Protein AF-A0A9P8C6L8-F1 (afdb_monomer)

Secondary structure (DSSP, 8-state):
-TTHHHHHTEEEEEEEES--GGGB-TTSHHHHHHHHTT---SEEEEEEEEEEE---TTHHHHHHHHHTS-GGGGGG--EEEE-HHHHHHHBPS---------SSEEEEE-SGGGGG-HHHHHHHHHTT--HHHHHHHHHHHHHHHHTT--TT--EEEEE----BGGGB-SS------SGGGGGS-SS-------SSSPPPHHHHHHHHHHHHHHHHHHHT--HHHHHHH-----SS--PPPTT-----HHHHHHHHHHHHHHHHHHSTT--

Solvent-accessible surface area (backbone atoms only — not comparable to full-atom values): 16211 Å² total; per-residue (Å²): 115,105,53,62,57,60,57,77,14,38,44,31,58,45,82,39,69,61,62,65,72,80,55,37,36,56,83,42,55,69,52,34,53,33,53,76,71,70,51,72,60,66,57,51,73,43,51,80,38,73,49,40,77,77,49,69,69,55,55,63,62,45,52,55,60,42,67,75,41,60,80,86,50,40,81,73,56,77,47,76,41,77,29,78,62,52,60,59,65,42,40,53,93,74,71,65,81,72,85,82,84,83,71,35,34,31,32,48,29,48,53,72,48,40,78,69,17,69,71,46,52,54,48,31,54,74,70,74,43,62,63,66,64,51,49,52,50,50,53,50,52,50,51,66,57,55,67,82,54,60,90,88,40,55,74,48,74,46,77,35,50,64,83,42,82,90,78,41,47,67,36,82,61,72,76,72,70,58,68,69,43,26,78,48,70,103,62,70,51,74,67,51,75,80,65,83,70,83,77,54,68,67,59,51,51,52,52,52,51,53,44,28,47,34,34,9,65,48,64,76,44,52,51,65,64,35,50,77,47,48,46,71,47,70,60,58,78,88,74,54,54,100,86,60,51,95,65,47,73,63,53,54,51,51,50,52,49,51,42,51,53,52,46,47,74,75,42,70,95,66,136

pLDDT: mean 73.0, std 14.56, range [30.06, 95.25]

Mean predicted aligned error: 10.08 Å

Organism: NCBI:txid45428

Foldseek 3Di:
DVCPQVCVQKPQKDKDAQDDLQQWPCLQLVNVVCVVVVHGDRMDIDRRGEIDGNHHPVVVVLVVVLVVDDPVCSLVDEAEDEQPCVNVNTGDDDDDDADEDDFAYEHADQPVVLLVAPSSVVSCVVSVHDSVVVVVVSVVRVCVHCVPYPPSGHYHYQHAQDDDPPRDGSHPPPPPALLCLLVDELAEDEDDEDDLDDDDLVVRLVNVQVNLVSNCNSHVHDSVSSLVRYAYDYSDDPDADPVDDPRDPVSVVVVVVSRVVSNCVSDPPDD

Nearest PDB structures (foldseek):
  2flz-assembly1_A  TM=3.010E-01  e=1.469E+00  coryneform bacterium
  4p5h-assembly1_K  TM=2.101E-01  e=8.504E+00  Clostridium perfringens

Radius of gyration: 19.95 Å; Cα contacts (8 Å, |Δi|>4): 317; chains: 1; bounding box: 45×43×51 Å

Sequence (271 aa):
MFWEPFFLGLDGFEKIQNPDDKISRQYVPDIGAFLEAGHKPRETFICTGKINHIGSTYVDPWNHLKNLLPKERQREAKLTLAAPNWYHLRCVSGRHTQRMFPRRVVLANRVTADFCSEKMLAAFQRDNEDASTLLDKYIKLYNDYLRNRPTDLHIDVHLGRGNFVGSRHFSKARARGFEPLKELPRKRTLITSKFSEMESIEELKMRVNQAAGLLAEGSGETKQETMNRLGVNPQCRFASHSDGNVVKKEDMMNKLKLVSTLANELCPDQP

Structure (mmCIF, N/CA/C/O backbone):
data_AF-A0A9P8C6L8-F1
#
_entry.id   AF-A0A9P8C6L8-F1
#
loop_
_atom_site.group_PDB
_atom_site.id
_atom_site.type_symbol
_atom_site.label_atom_id
_atom_site.label_alt_id
_atom_site.label_comp_id
_atom_site.label_asym_id
_atom_site.label_entity_id
_atom_site.label_seq_id
_atom_site.pdbx_PDB_ins_code
_atom_site.Cartn_x
_atom_site.Cartn_y
_atom_site.Cartn_z
_atom_site.occupancy
_atom_site.B_iso_or_equiv
_atom_site.auth_seq_id
_atom_site.auth_comp_id
_atom_site.auth_asym_id
_atom_site.auth_atom_id
_atom_site.pdbx_PDB_model_num
ATOM 1 N N . MET A 1 1 ? 9.761 -15.078 -4.988 1.00 41.12 1 MET A N 1
ATOM 2 C CA . MET A 1 1 ? 9.584 -13.646 -4.593 1.00 41.12 1 MET A CA 1
ATOM 3 C C . MET A 1 1 ? 8.084 -13.365 -4.362 1.00 41.12 1 MET A C 1
ATOM 5 O O . MET A 1 1 ? 7.289 -14.101 -4.922 1.00 41.12 1 MET A O 1
ATOM 9 N N . PHE A 1 2 ? 7.648 -12.361 -3.573 1.00 50.25 2 PHE A N 1
ATOM 10 C CA . PHE A 1 2 ? 6.218 -12.116 -3.193 1.00 50.25 2 PHE A CA 1
ATOM 11 C C . PHE A 1 2 ? 5.219 -11.998 -4.379 1.00 50.25 2 PHE A C 1
ATOM 13 O O . PHE A 1 2 ? 4.007 -12.005 -4.182 1.00 50.25 2 PHE A O 1
ATOM 20 N N . TRP A 1 3 ? 5.716 -11.891 -5.611 1.00 59.59 3 TRP A N 1
ATOM 21 C CA . TRP A 1 3 ? 4.993 -11.440 -6.804 1.00 59.59 3 TRP A CA 1
ATOM 22 C C . TRP A 1 3 ? 4.989 -12.445 -7.958 1.00 59.59 3 TRP A C 1
ATOM 24 O O . TRP A 1 3 ? 4.239 -12.238 -8.902 1.00 59.59 3 TRP A O 1
ATOM 34 N N . GLU A 1 4 ? 5.782 -13.520 -7.902 1.00 63.12 4 GLU A N 1
ATOM 35 C CA . GLU A 1 4 ? 5.790 -14.553 -8.957 1.00 63.12 4 GLU A CA 1
ATOM 36 C C . GLU A 1 4 ? 4.380 -15.078 -9.270 1.00 63.12 4 GLU A C 1
ATOM 38 O O . GLU A 1 4 ? 4.027 -15.132 -10.446 1.00 63.12 4 GLU A O 1
ATOM 43 N N . PRO A 1 5 ? 3.512 -15.347 -8.272 1.00 70.56 5 PRO A N 1
ATOM 44 C CA . PRO A 1 5 ? 2.154 -15.781 -8.567 1.00 70.56 5 PRO A CA 1
ATOM 45 C C . PRO A 1 5 ? 1.315 -14.728 -9.303 1.00 70.56 5 PRO A C 1
ATOM 47 O O . PRO A 1 5 ? 0.404 -15.103 -10.032 1.00 70.56 5 PRO A O 1
ATOM 50 N N . PHE A 1 6 ? 1.580 -13.423 -9.148 1.00 78.44 6 PHE A N 1
ATOM 51 C CA . PHE A 1 6 ? 0.764 -12.376 -9.780 1.00 78.44 6 PHE A CA 1
ATOM 52 C C . PHE A 1 6 ? 0.802 -12.469 -11.304 1.00 78.44 6 PHE A C 1
ATOM 54 O O . PHE A 1 6 ? -0.250 -12.473 -11.940 1.00 78.44 6 PHE A O 1
ATOM 61 N N . PHE A 1 7 ? 2.001 -12.587 -11.877 1.00 77.56 7 PHE A N 1
ATOM 62 C CA . PHE A 1 7 ? 2.185 -12.604 -13.329 1.00 77.56 7 PHE A CA 1
ATOM 63 C C . PHE A 1 7 ? 1.653 -13.880 -13.978 1.00 77.56 7 PHE A C 1
ATOM 65 O O . PHE A 1 7 ? 1.229 -13.830 -15.122 1.00 77.56 7 PHE A O 1
ATOM 72 N N . LEU A 1 8 ? 1.570 -14.991 -13.239 1.00 81.56 8 LEU A N 1
ATOM 73 C CA . LEU A 1 8 ? 0.940 -16.222 -13.732 1.00 81.56 8 LEU A CA 1
ATOM 74 C C . LEU A 1 8 ? -0.570 -16.067 -13.988 1.00 81.56 8 LEU A C 1
ATOM 76 O O . LEU A 1 8 ? -1.152 -16.861 -14.717 1.00 81.56 8 LEU A O 1
ATOM 80 N N . GLY A 1 9 ? -1.214 -15.062 -13.384 1.00 84.50 9 GLY A N 1
ATOM 81 C CA . GLY A 1 9 ? -2.622 -14.737 -13.625 1.00 84.50 9 GLY A CA 1
ATOM 82 C C . GLY A 1 9 ? -2.863 -13.794 -14.808 1.00 84.50 9 GLY A C 1
ATOM 83 O O . GLY A 1 9 ? -4.014 -13.437 -15.083 1.00 84.50 9 GLY A O 1
ATOM 84 N N . LEU A 1 10 ? -1.799 -13.355 -15.489 1.00 83.25 10 LEU A N 1
ATOM 85 C CA . LEU A 1 10 ? -1.851 -12.356 -16.550 1.00 83.25 10 LEU A CA 1
ATOM 86 C C . LEU A 1 10 ? -1.291 -12.916 -17.860 1.00 83.25 10 LEU A C 1
ATOM 88 O O . LEU A 1 10 ? -0.203 -13.479 -17.898 1.00 83.25 10 LEU A O 1
ATOM 92 N N . ASP A 1 11 ? -2.025 -12.692 -18.941 1.00 82.75 11 ASP A N 1
ATOM 93 C CA . ASP A 1 11 ? -1.523 -12.793 -20.310 1.00 82.75 11 ASP A CA 1
ATOM 94 C C . ASP A 1 11 ? -0.862 -11.464 -20.724 1.00 82.75 11 ASP A C 1
ATOM 96 O O . ASP A 1 11 ? -1.091 -10.429 -20.092 1.00 82.75 11 ASP A O 1
ATOM 100 N N . GLY A 1 12 ? -0.037 -11.484 -21.771 1.00 79.19 12 GLY A N 1
ATOM 101 C CA . GLY A 1 12 ? 0.711 -10.324 -22.270 1.00 79.19 12 GLY A CA 1
ATOM 102 C C . GLY A 1 12 ? 2.082 -10.112 -21.619 1.00 79.19 12 GLY A C 1
ATOM 103 O O . GLY A 1 12 ? 2.737 -9.108 -21.912 1.00 79.19 12 GLY A O 1
ATOM 104 N N . PHE A 1 13 ? 2.523 -11.048 -20.770 1.00 81.06 13 PHE A N 1
ATOM 105 C CA . PHE A 1 13 ? 3.855 -11.065 -20.166 1.00 81.06 13 PHE A CA 1
ATOM 106 C C . PHE A 1 13 ? 4.674 -12.285 -20.595 1.00 81.06 13 PHE A C 1
ATOM 108 O O . PHE A 1 13 ? 4.173 -13.405 -20.612 1.00 81.06 13 PHE A O 1
ATOM 115 N N . GLU A 1 14 ? 5.968 -12.079 -20.824 1.00 82.00 14 GLU A N 1
ATOM 116 C CA . GLU A 1 14 ? 6.948 -13.145 -21.038 1.00 82.00 14 GLU A CA 1
ATOM 117 C C . GLU A 1 14 ? 7.921 -13.234 -19.869 1.00 82.00 14 GLU A C 1
ATOM 119 O O . GLU A 1 14 ? 8.407 -12.224 -19.358 1.00 82.00 14 GLU A O 1
ATOM 124 N N . LYS A 1 15 ? 8.227 -14.461 -19.451 1.00 84.56 15 LYS A N 1
ATOM 125 C CA . LYS A 1 15 ? 9.197 -14.736 -18.396 1.00 84.56 15 LYS A CA 1
ATOM 126 C C . LYS A 1 15 ? 10.612 -14.751 -18.974 1.00 84.56 15 LYS A C 1
ATOM 128 O O . LYS A 1 15 ? 10.914 -15.566 -19.839 1.00 84.56 15 LYS A O 1
ATOM 133 N N . ILE A 1 16 ? 11.496 -13.914 -18.443 1.00 81.69 16 ILE A N 1
ATOM 134 C CA . ILE A 1 16 ? 12.925 -13.887 -18.770 1.00 81.69 16 ILE A CA 1
ATOM 135 C C . ILE A 1 16 ? 13.716 -14.514 -17.627 1.00 81.69 16 ILE A C 1
ATOM 137 O O . ILE A 1 16 ? 13.523 -14.165 -16.463 1.00 81.69 16 ILE A O 1
ATOM 141 N N . GLN A 1 17 ? 14.636 -15.411 -17.970 1.00 84.56 17 GLN A N 1
ATOM 142 C CA . GLN A 1 17 ? 15.636 -15.960 -17.055 1.00 84.56 17 GLN A CA 1
ATOM 143 C C . GLN A 1 17 ? 16.924 -15.137 -17.140 1.00 84.56 17 GLN A C 1
ATOM 145 O O . GLN A 1 17 ? 17.321 -14.746 -18.234 1.00 84.56 17 GLN A O 1
ATOM 150 N N . ASN A 1 18 ? 17.575 -14.903 -15.999 1.00 82.19 18 ASN A N 1
ATOM 151 C CA . ASN A 1 18 ? 18.823 -14.140 -15.875 1.00 82.19 18 ASN A CA 1
ATOM 152 C C . ASN A 1 18 ? 18.805 -12.813 -16.667 1.00 82.19 18 ASN A C 1
ATOM 154 O O . ASN A 1 18 ? 19.629 -12.627 -17.564 1.00 82.19 18 ASN A O 1
ATOM 158 N N . PRO A 1 19 ? 17.842 -11.913 -16.393 1.00 78.56 19 PRO A N 1
ATOM 159 C CA . PRO A 1 19 ? 17.720 -10.661 -17.132 1.00 78.56 19 PRO A CA 1
ATOM 160 C C . PRO A 1 19 ? 18.989 -9.800 -17.050 1.00 78.56 19 PRO A C 1
ATOM 162 O O . PRO A 1 19 ? 19.638 -9.742 -16.008 1.00 78.56 19 PRO A O 1
ATOM 165 N N . ASP A 1 20 ? 19.295 -9.090 -18.141 1.00 79.31 20 ASP A N 1
ATOM 166 C CA . ASP A 1 20 ? 20.339 -8.058 -18.165 1.00 79.31 20 ASP A CA 1
ATOM 167 C C . ASP A 1 20 ? 19.936 -6.893 -17.247 1.00 79.31 20 ASP A C 1
ATOM 169 O O . ASP A 1 20 ? 18.810 -6.395 -17.316 1.00 79.31 20 ASP A O 1
ATOM 173 N N . ASP A 1 21 ? 20.865 -6.417 -16.418 1.00 73.44 21 ASP A N 1
ATOM 174 C CA . ASP A 1 21 ? 20.650 -5.305 -15.489 1.00 73.44 21 ASP A CA 1
ATOM 175 C C . ASP A 1 21 ? 20.179 -4.016 -16.195 1.00 73.44 21 ASP A C 1
ATOM 177 O O . ASP A 1 21 ? 19.543 -3.165 -15.569 1.00 73.44 21 ASP A O 1
ATOM 181 N N . LYS A 1 22 ? 20.447 -3.867 -17.500 1.00 76.69 22 LYS A N 1
ATOM 182 C CA . LYS A 1 22 ? 20.045 -2.718 -18.332 1.00 76.69 22 LYS A CA 1
ATOM 183 C C . LYS A 1 22 ? 18.546 -2.618 -18.591 1.00 76.69 22 LYS A C 1
ATOM 185 O O . LYS A 1 22 ? 18.076 -1.542 -18.949 1.00 76.69 22 LYS A O 1
ATOM 190 N N . ILE A 1 23 ? 17.782 -3.701 -18.429 1.00 74.94 23 ILE A N 1
ATOM 191 C CA . ILE A 1 23 ? 16.321 -3.637 -18.609 1.00 74.94 23 ILE A CA 1
ATOM 192 C C . ILE A 1 23 ? 15.627 -2.979 -17.410 1.00 74.94 23 ILE A C 1
ATOM 194 O O . ILE A 1 23 ? 14.440 -2.648 -17.482 1.00 74.94 23 ILE A O 1
ATOM 198 N N . SER A 1 24 ? 16.361 -2.808 -16.306 1.00 74.12 24 SER A N 1
ATOM 199 C CA . SER A 1 24 ? 15.861 -2.226 -15.070 1.00 74.12 24 SER A CA 1
ATOM 200 C C . SER A 1 24 ? 16.391 -0.810 -14.866 1.00 74.12 24 SER A C 1
ATOM 202 O O . SER A 1 24 ? 17.544 -0.498 -15.158 1.00 74.12 24 SER A O 1
ATOM 204 N N . ARG A 1 25 ? 15.566 0.056 -14.284 1.00 76.44 25 ARG A N 1
ATOM 205 C CA . ARG A 1 25 ? 15.979 1.390 -13.850 1.00 76.44 25 ARG A CA 1
ATOM 206 C C . ARG A 1 25 ? 16.830 1.268 -12.591 1.00 76.44 25 ARG A C 1
ATOM 208 O O . ARG A 1 25 ? 16.311 1.169 -11.483 1.00 76.44 25 ARG A O 1
ATOM 215 N N . GLN A 1 26 ? 18.148 1.276 -12.758 1.00 76.62 26 GLN A N 1
ATOM 216 C CA . GLN A 1 26 ? 19.104 1.004 -11.673 1.00 76.62 26 GLN A CA 1
ATOM 217 C C . GLN A 1 26 ? 19.048 2.018 -10.519 1.00 76.62 26 GLN A C 1
ATOM 219 O O . GLN A 1 26 ? 19.438 1.704 -9.398 1.00 76.62 26 GLN A O 1
ATOM 224 N N . TYR A 1 27 ? 18.537 3.226 -10.772 1.00 76.38 27 TYR A N 1
ATOM 225 C CA . TYR A 1 27 ? 18.332 4.249 -9.745 1.00 76.38 27 TYR A CA 1
ATOM 226 C C . TYR A 1 27 ? 17.059 4.042 -8.918 1.00 76.38 27 TYR A C 1
ATOM 228 O O . TYR A 1 27 ? 16.893 4.726 -7.906 1.00 76.38 27 TYR A O 1
ATOM 236 N N . VAL A 1 28 ? 16.161 3.132 -9.323 1.00 76.38 28 VAL A N 1
ATOM 237 C CA . VAL A 1 28 ? 15.005 2.784 -8.496 1.00 76.38 28 VAL A CA 1
ATOM 238 C C . VAL A 1 28 ? 15.542 2.100 -7.237 1.00 76.38 28 VAL A C 1
ATOM 240 O O . VAL A 1 28 ? 16.296 1.130 -7.347 1.00 76.38 28 VAL A O 1
ATOM 243 N N . PRO A 1 29 ? 15.203 2.588 -6.032 1.00 71.31 29 PRO A N 1
ATOM 244 C CA . PRO A 1 29 ? 15.975 2.260 -4.838 1.00 71.31 29 PRO A CA 1
ATOM 245 C C . PRO A 1 29 ? 16.001 0.777 -4.449 1.00 71.31 29 PRO A C 1
ATOM 247 O O . PRO A 1 29 ? 16.950 0.327 -3.811 1.00 71.31 29 PRO A O 1
ATOM 250 N N . ASP A 1 30 ? 14.976 0.007 -4.814 1.00 69.00 30 ASP A N 1
ATOM 251 C CA . ASP A 1 30 ? 14.961 -1.433 -4.573 1.00 69.00 30 ASP A CA 1
ATOM 252 C C . ASP A 1 30 ? 15.888 -2.193 -5.536 1.00 69.00 30 ASP A C 1
ATOM 254 O O . ASP A 1 30 ? 16.632 -3.054 -5.078 1.00 69.00 30 ASP A O 1
ATOM 258 N N . ILE A 1 31 ? 15.911 -1.840 -6.824 1.00 72.12 31 ILE A N 1
ATOM 259 C CA . ILE A 1 31 ? 16.872 -2.359 -7.810 1.00 72.12 31 ILE A CA 1
ATOM 260 C C . ILE A 1 31 ? 18.302 -1.988 -7.413 1.00 72.12 31 ILE A C 1
ATOM 262 O O . ILE A 1 31 ? 19.156 -2.869 -7.348 1.00 72.12 31 ILE A O 1
ATOM 266 N N . GLY A 1 32 ? 18.548 -0.718 -7.077 1.00 72.69 32 GLY A N 1
ATOM 267 C CA . GLY A 1 32 ? 19.866 -0.255 -6.640 1.00 72.69 32 GLY A CA 1
ATOM 268 C C . GLY A 1 32 ? 20.382 -1.034 -5.428 1.00 72.69 32 GLY A C 1
ATOM 269 O O . GLY A 1 32 ? 21.517 -1.497 -5.430 1.00 72.69 32 GLY A O 1
ATOM 270 N N . ALA A 1 33 ? 19.523 -1.280 -4.434 1.00 70.00 33 ALA A N 1
ATOM 271 C CA . ALA A 1 33 ? 19.891 -2.057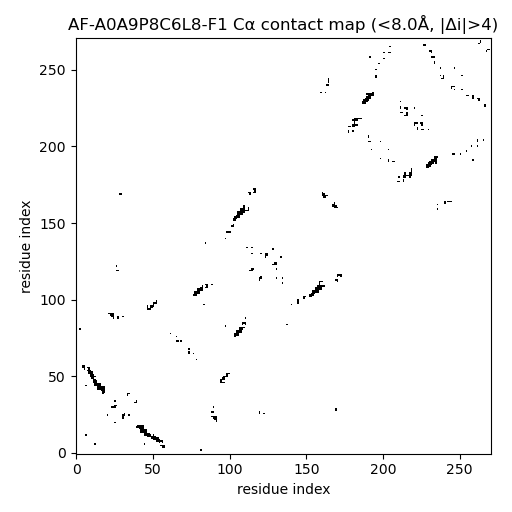 -3.254 1.00 70.00 33 ALA A CA 1
ATOM 272 C C . ALA A 1 33 ? 20.201 -3.535 -3.566 1.00 70.00 33 ALA A C 1
ATOM 274 O O . ALA A 1 33 ? 21.107 -4.107 -2.961 1.00 70.00 33 A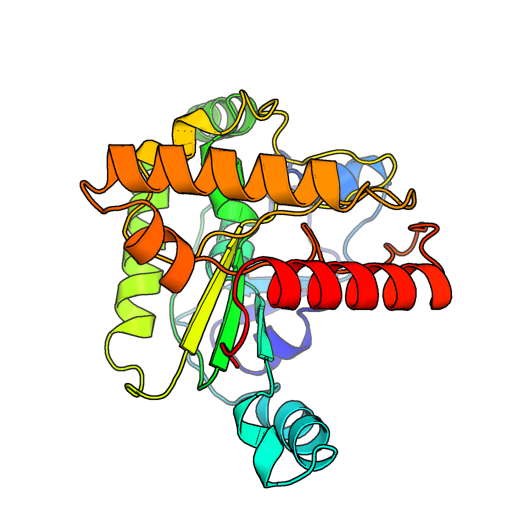LA A O 1
ATOM 275 N N . PHE A 1 34 ? 19.485 -4.159 -4.512 1.00 71.38 34 PHE A N 1
ATOM 276 C CA . PHE A 1 34 ? 19.806 -5.521 -4.959 1.00 71.38 34 PHE A CA 1
ATOM 277 C C . PHE A 1 34 ? 21.154 -5.580 -5.684 1.00 71.38 34 PHE A C 1
ATOM 279 O O . PHE A 1 34 ? 21.951 -6.474 -5.400 1.00 71.38 34 PHE A O 1
ATOM 286 N N . LEU A 1 35 ? 21.433 -4.612 -6.562 1.00 71.50 35 LEU A N 1
ATOM 287 C CA . LEU A 1 35 ? 22.706 -4.523 -7.278 1.00 71.50 35 LEU A CA 1
ATOM 288 C C . LEU A 1 35 ? 23.884 -4.278 -6.321 1.00 71.50 35 LEU A C 1
ATOM 290 O O . LEU A 1 35 ? 24.899 -4.961 -6.432 1.00 71.50 35 LEU A O 1
ATOM 294 N N . GLU A 1 36 ? 23.735 -3.374 -5.343 1.00 72.38 36 GLU A N 1
ATOM 295 C CA . GLU A 1 36 ? 24.742 -3.116 -4.296 1.00 72.38 36 GLU A CA 1
ATOM 296 C C . GLU A 1 36 ? 25.082 -4.379 -3.487 1.00 72.38 36 GLU A C 1
ATOM 298 O O . GLU A 1 36 ? 26.234 -4.587 -3.116 1.00 72.38 36 GLU A O 1
ATOM 303 N N . ALA A 1 37 ? 24.091 -5.238 -3.236 1.00 71.50 37 ALA A N 1
ATOM 304 C CA . ALA A 1 37 ? 24.267 -6.505 -2.529 1.00 71.50 37 ALA A CA 1
ATOM 305 C C . ALA A 1 37 ? 24.797 -7.647 -3.423 1.00 71.50 37 ALA A C 1
ATOM 307 O O . ALA A 1 37 ? 24.919 -8.782 -2.966 1.00 71.50 37 ALA A O 1
ATOM 308 N N . GLY A 1 38 ? 25.082 -7.383 -4.705 1.00 72.81 38 GLY A N 1
ATOM 309 C CA . GLY A 1 38 ? 25.500 -8.402 -5.672 1.00 72.81 38 GLY A CA 1
ATOM 310 C C . GLY A 1 38 ? 24.397 -9.405 -6.034 1.00 72.81 38 GLY A C 1
ATOM 311 O O . GLY A 1 38 ? 24.677 -10.454 -6.619 1.00 72.81 38 GLY A O 1
ATOM 312 N N . HIS A 1 39 ? 23.138 -9.111 -5.697 1.00 74.00 39 HIS A N 1
ATOM 313 C CA . HIS A 1 39 ? 22.008 -9.970 -6.018 1.00 74.00 39 HIS A CA 1
ATOM 314 C C . HIS A 1 39 ? 21.573 -9.773 -7.466 1.00 74.00 39 HIS A C 1
ATOM 316 O O . HIS A 1 39 ? 20.986 -8.754 -7.823 1.00 74.00 39 HIS A O 1
ATOM 322 N N . LYS A 1 40 ? 21.777 -10.809 -8.282 1.00 69.06 40 LYS A N 1
ATOM 323 C CA . LYS A 1 40 ? 21.195 -10.888 -9.622 1.00 69.06 40 LYS A CA 1
ATOM 324 C C . LYS A 1 40 ? 19.842 -11.598 -9.561 1.00 69.06 40 LYS A C 1
ATOM 326 O O . LYS A 1 40 ? 19.778 -12.721 -9.044 1.00 69.06 40 LYS A O 1
ATOM 331 N N . PRO A 1 41 ? 18.749 -10.982 -10.044 1.00 70.50 41 PRO A N 1
ATOM 332 C CA . PRO A 1 41 ? 17.464 -11.661 -10.106 1.00 70.50 41 PRO A CA 1
ATOM 333 C C . PRO A 1 41 ? 17.579 -12.887 -11.020 1.00 70.50 41 PRO A C 1
ATOM 335 O O . PRO A 1 41 ? 18.076 -12.795 -12.137 1.00 70.50 41 PRO A O 1
ATOM 338 N N . ARG A 1 42 ? 17.114 -14.047 -10.544 1.00 73.75 42 ARG A N 1
ATOM 339 C CA . ARG A 1 42 ? 17.095 -15.283 -11.348 1.00 73.75 42 ARG A CA 1
ATOM 340 C C . ARG A 1 42 ? 16.125 -15.184 -12.519 1.00 73.75 42 ARG A C 1
ATOM 342 O O . ARG A 1 42 ? 16.369 -15.748 -13.577 1.00 73.75 42 ARG A O 1
ATOM 349 N N . GLU A 1 43 ? 15.032 -14.458 -12.328 1.00 79.00 43 GLU A N 1
ATOM 350 C CA . GLU A 1 43 ? 13.991 -14.288 -13.328 1.00 79.00 43 GLU A CA 1
ATOM 351 C C . GLU A 1 43 ? 13.243 -12.969 -13.159 1.00 79.00 43 GLU A C 1
ATOM 353 O O . GLU A 1 43 ? 13.263 -12.349 -12.093 1.00 79.00 43 GLU A O 1
ATOM 358 N N . THR A 1 44 ? 12.570 -12.559 -14.229 1.00 78.06 44 THR A N 1
ATOM 359 C CA . THR A 1 44 ? 11.659 -11.415 -14.273 1.00 78.06 44 THR A CA 1
ATOM 360 C C . THR A 1 44 ? 10.593 -11.639 -15.348 1.00 78.06 44 THR A C 1
ATOM 362 O O . THR A 1 44 ? 10.697 -12.569 -16.144 1.00 78.06 44 THR A O 1
ATOM 365 N N . PHE A 1 45 ? 9.574 -10.790 -15.394 1.00 77.69 45 PHE A N 1
ATOM 366 C CA . PHE A 1 45 ? 8.542 -10.786 -16.435 1.00 77.69 45 PHE A CA 1
ATOM 367 C C . PHE A 1 45 ? 8.616 -9.492 -17.264 1.00 77.69 45 PHE A C 1
ATOM 369 O O . PHE A 1 45 ? 8.829 -8.411 -16.726 1.00 77.69 45 PHE A O 1
ATOM 376 N N . ILE A 1 46 ? 8.432 -9.533 -18.574 1.00 77.50 46 ILE A N 1
ATOM 377 C CA . ILE A 1 46 ? 8.354 -8.314 -19.391 1.00 77.50 46 ILE A CA 1
ATOM 378 C C . ILE A 1 46 ? 7.029 -8.265 -20.119 1.00 77.50 46 ILE A C 1
ATOM 380 O O . ILE A 1 46 ? 6.522 -9.286 -20.567 1.00 77.50 46 ILE A O 1
ATOM 384 N N . CYS A 1 47 ? 6.450 -7.074 -20.210 1.00 76.25 47 CYS A N 1
ATOM 385 C CA . CYS A 1 47 ? 5.212 -6.890 -20.942 1.00 76.25 47 CYS A CA 1
ATOM 386 C C . CYS A 1 47 ? 5.520 -6.887 -22.445 1.00 76.25 47 CYS A C 1
ATOM 388 O O . CYS A 1 47 ? 6.154 -5.955 -22.942 1.00 76.25 47 CYS A O 1
ATOM 390 N N . THR A 1 48 ? 5.090 -7.916 -23.173 1.00 77.81 48 THR A N 1
ATOM 391 C CA . THR A 1 48 ? 5.344 -8.049 -24.621 1.00 77.81 48 THR A CA 1
ATOM 392 C C . THR A 1 48 ? 4.105 -7.800 -25.469 1.00 77.81 48 THR A C 1
ATOM 394 O O . THR A 1 48 ? 4.231 -7.501 -26.659 1.00 77.81 48 THR A O 1
ATOM 397 N N . GLY A 1 49 ? 2.922 -7.819 -24.853 1.00 72.44 49 GLY A N 1
ATOM 398 C CA . GLY A 1 49 ? 1.648 -7.629 -25.533 1.00 72.44 49 GLY A CA 1
ATOM 399 C C . GLY A 1 49 ? 0.608 -6.910 -24.682 1.00 72.44 49 GLY A C 1
ATOM 400 O O . GLY A 1 49 ? 0.909 -6.251 -23.688 1.00 72.44 49 GLY A O 1
ATOM 401 N N . LYS A 1 50 ? -0.650 -7.018 -25.110 1.00 77.88 50 LYS A N 1
ATOM 402 C CA . LYS A 1 50 ? -1.790 -6.478 -24.370 1.00 77.88 50 LYS A CA 1
ATOM 403 C C . LYS A 1 5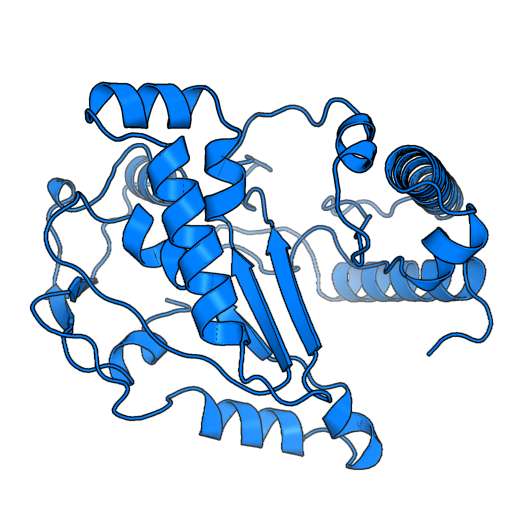0 ? -2.036 -7.327 -23.120 1.00 77.88 50 LYS A C 1
ATOM 405 O O . LYS A 1 50 ? -2.323 -8.509 -23.261 1.00 77.88 50 LYS A O 1
ATOM 410 N N . ILE A 1 51 ? -1.995 -6.722 -21.931 1.00 78.44 51 ILE A N 1
ATOM 411 C CA . ILE A 1 51 ? -2.334 -7.433 -20.691 1.00 78.44 51 ILE A CA 1
ATOM 412 C C . ILE A 1 51 ? -3.811 -7.821 -20.651 1.00 78.44 51 ILE A C 1
ATOM 414 O O . ILE A 1 51 ? -4.691 -6.965 -20.781 1.00 78.44 51 ILE A O 1
ATOM 418 N N . ASN A 1 52 ? -4.066 -9.101 -20.380 1.00 78.56 52 ASN A N 1
ATOM 419 C CA . ASN A 1 52 ? -5.389 -9.622 -20.048 1.00 78.56 52 ASN A CA 1
ATOM 420 C C . ASN A 1 52 ? -5.315 -10.418 -18.741 1.00 78.56 52 ASN A C 1
ATOM 422 O O . ASN A 1 52 ? -4.359 -11.147 -18.498 1.00 78.56 52 ASN A O 1
ATOM 426 N N . HIS A 1 53 ? -6.340 -10.311 -17.899 1.00 82.62 53 HIS A N 1
ATOM 427 C CA . HIS A 1 53 ? -6.446 -11.152 -16.709 1.00 82.62 53 HIS A CA 1
ATOM 428 C C . HIS A 1 53 ? -7.062 -12.500 -17.095 1.00 82.62 53 HIS A C 1
ATOM 430 O O . HIS A 1 53 ? -8.240 -12.553 -17.451 1.00 82.62 53 HIS A O 1
ATOM 436 N N . ILE A 1 54 ? -6.281 -13.575 -17.001 1.00 85.88 54 ILE A N 1
ATOM 437 C CA . ILE A 1 54 ? -6.691 -14.933 -17.406 1.00 85.88 54 ILE A CA 1
ATOM 438 C C . ILE A 1 54 ? -7.041 -15.833 -16.218 1.00 85.88 54 ILE A C 1
ATOM 440 O O . ILE A 1 54 ? -7.640 -16.890 -16.388 1.00 85.88 54 ILE A O 1
ATOM 444 N N . GLY A 1 55 ? -6.719 -15.400 -15.000 1.00 84.38 55 GLY A N 1
ATOM 445 C CA . GLY A 1 55 ? -7.021 -16.126 -13.774 1.00 84.38 55 GLY A CA 1
ATOM 446 C C . GLY A 1 55 ? -6.420 -15.424 -12.565 1.00 84.38 55 GLY A C 1
ATOM 447 O O . GLY A 1 55 ? -5.549 -14.572 -12.701 1.00 84.38 55 GLY A O 1
ATOM 448 N N . SER A 1 56 ? -6.887 -15.761 -11.364 1.00 84.81 56 SER A N 1
ATOM 449 C CA . SER A 1 56 ? -6.327 -15.189 -10.140 1.00 84.81 56 SER A CA 1
ATOM 450 C C . SER A 1 56 ? -5.622 -16.253 -9.322 1.00 84.81 56 SER A C 1
ATOM 452 O O . SER A 1 56 ? -6.255 -17.147 -8.773 1.00 84.81 56 SER A O 1
ATOM 454 N N . THR A 1 57 ? -4.318 -16.085 -9.144 1.00 86.12 57 THR A N 1
ATOM 455 C CA . THR A 1 57 ? -3.510 -16.900 -8.226 1.00 86.12 57 THR A CA 1
ATOM 456 C C . THR A 1 57 ? -3.723 -16.545 -6.753 1.00 86.12 57 THR A C 1
ATOM 458 O O . THR A 1 57 ? -3.187 -17.208 -5.869 1.00 86.12 57 THR A O 1
ATOM 461 N N . TYR A 1 58 ? -4.514 -15.504 -6.468 1.00 84.62 58 TYR A N 1
ATOM 462 C CA . TYR A 1 58 ? -4.799 -15.046 -5.110 1.00 84.62 58 TYR A CA 1
ATOM 463 C C . TYR A 1 58 ? -6.107 -15.592 -4.550 1.00 84.62 58 TYR A C 1
ATOM 465 O O . TYR A 1 58 ? -6.251 -15.615 -3.332 1.00 84.62 58 TYR A O 1
ATOM 473 N N . VAL A 1 59 ? -7.059 -16.006 -5.394 1.00 87.50 59 VAL A N 1
ATOM 474 C CA . VAL A 1 59 ? -8.416 -16.368 -4.949 1.00 87.50 59 VAL A CA 1
ATOM 475 C C . VAL A 1 59 ? -8.412 -17.606 -4.057 1.00 87.50 59 VAL A C 1
ATOM 477 O O . VAL A 1 59 ? -9.019 -17.561 -2.987 1.00 87.50 59 VAL A O 1
ATOM 480 N N . ASP A 1 60 ? -7.703 -18.670 -4.432 1.00 88.88 60 ASP A N 1
ATOM 481 C CA . ASP A 1 60 ? -7.697 -19.903 -3.635 1.00 88.88 60 ASP A CA 1
ATOM 482 C C . ASP A 1 60 ? -6.957 -19.729 -2.302 1.00 88.88 60 ASP A C 1
ATOM 484 O O . ASP A 1 60 ? -7.558 -20.015 -1.260 1.00 88.88 60 ASP A O 1
ATOM 488 N N . PRO A 1 61 ? -5.731 -19.159 -2.262 1.00 88.12 61 PRO A N 1
ATOM 489 C CA . PRO A 1 61 ? -5.073 -18.846 -0.993 1.00 88.12 61 PRO A CA 1
ATOM 490 C C . PRO A 1 61 ? -5.883 -17.877 -0.125 1.00 88.12 61 PRO A C 1
ATOM 492 O O . PRO A 1 61 ? -5.927 -18.020 1.097 1.00 88.12 61 PRO A O 1
ATOM 495 N N . TRP A 1 62 ? -6.555 -16.901 -0.743 1.00 89.81 62 TRP A N 1
ATOM 496 C CA . TRP A 1 62 ? -7.437 -15.976 -0.037 1.00 89.81 62 TRP A CA 1
ATOM 497 C C . TRP A 1 62 ? -8.622 -16.695 0.597 1.00 89.81 62 TRP A C 1
ATOM 499 O O . TRP A 1 62 ? -8.904 -16.482 1.773 1.00 89.81 62 TRP A O 1
ATOM 509 N N . ASN A 1 63 ? -9.315 -17.546 -0.159 1.00 90.06 63 ASN A N 1
ATOM 510 C CA . ASN A 1 63 ? -10.451 -18.300 0.352 1.00 90.06 63 ASN A CA 1
ATOM 511 C C . ASN A 1 63 ? -10.023 -19.250 1.466 1.00 90.06 63 ASN A C 1
ATOM 513 O O . ASN A 1 63 ? -10.717 -19.321 2.477 1.00 90.06 63 ASN A O 1
ATOM 517 N N . HIS A 1 64 ? -8.868 -19.901 1.326 1.00 91.62 64 HIS A N 1
ATOM 518 C CA . HIS A 1 64 ? -8.289 -20.709 2.391 1.00 91.62 64 HIS A CA 1
ATOM 519 C C . HIS A 1 64 ? -8.077 -19.879 3.665 1.00 91.62 64 HIS A C 1
ATOM 521 O O . HIS A 1 64 ? -8.660 -20.200 4.697 1.00 91.62 64 HIS A O 1
ATOM 527 N N . LEU A 1 65 ? -7.338 -18.763 3.587 1.00 89.94 65 LEU A N 1
ATOM 528 C CA . LEU A 1 65 ? -7.056 -17.900 4.741 1.00 89.94 65 LEU A CA 1
ATOM 529 C C . LEU A 1 65 ? -8.328 -17.320 5.370 1.00 89.94 65 LEU A C 1
ATOM 531 O O . LEU A 1 65 ? -8.477 -17.318 6.589 1.00 89.94 65 LEU A O 1
ATOM 535 N N . LYS A 1 66 ? -9.264 -16.851 4.545 1.00 92.31 66 LYS A N 1
ATOM 536 C CA . LYS A 1 66 ? -10.554 -16.318 4.989 1.00 92.31 66 LYS A CA 1
ATOM 537 C C . LYS A 1 66 ? -11.362 -17.377 5.741 1.00 92.31 66 LYS A C 1
ATOM 539 O O . LYS A 1 66 ? -11.962 -17.060 6.760 1.00 92.31 66 LYS A O 1
ATOM 544 N N . ASN A 1 67 ? -11.356 -18.625 5.274 1.00 92.88 67 ASN A N 1
ATOM 545 C CA . ASN A 1 67 ? -12.116 -19.715 5.887 1.00 92.88 67 ASN A CA 1
ATOM 546 C C . ASN A 1 67 ? -11.525 -20.209 7.218 1.00 92.88 67 ASN A C 1
ATOM 548 O O . ASN A 1 67 ? -12.215 -20.923 7.939 1.00 92.88 67 ASN A O 1
ATOM 552 N N . LEU A 1 68 ? -10.300 -19.805 7.570 1.00 94.94 68 LEU A N 1
ATOM 553 C CA . LEU A 1 68 ? -9.735 -20.029 8.907 1.00 94.94 68 LEU A CA 1
ATOM 554 C C . LEU A 1 68 ? -10.319 -19.077 9.965 1.00 94.94 68 LEU A C 1
ATOM 556 O O . LEU A 1 68 ? -10.117 -19.294 11.158 1.00 94.94 68 LEU A O 1
ATOM 560 N N . LEU A 1 69 ? -11.016 -18.013 9.551 1.00 92.44 69 LEU A N 1
ATOM 561 C CA . LEU A 1 69 ? -11.637 -17.051 10.457 1.00 92.44 69 LEU A CA 1
ATOM 562 C C . LEU A 1 69 ? -13.092 -17.442 10.772 1.00 92.44 69 LEU A C 1
ATOM 564 O O . LEU A 1 69 ? -13.795 -17.934 9.876 1.00 92.44 69 LEU A O 1
ATOM 568 N N . PRO A 1 70 ? -13.582 -17.138 11.993 1.00 95.25 70 PRO A N 1
ATOM 569 C CA . PRO A 1 70 ? -15.008 -17.208 12.312 1.00 95.25 70 PRO A CA 1
ATOM 570 C C . PRO A 1 70 ? -15.840 -16.448 11.274 1.00 95.25 70 PRO A C 1
ATOM 572 O O . PRO A 1 70 ? -15.412 -15.392 10.795 1.00 95.25 70 PRO A O 1
ATOM 575 N N . LYS A 1 71 ? -17.014 -16.978 10.905 1.00 91.25 71 LYS A N 1
ATOM 576 C CA . LYS A 1 71 ? -17.831 -16.467 9.784 1.00 91.25 71 LYS A 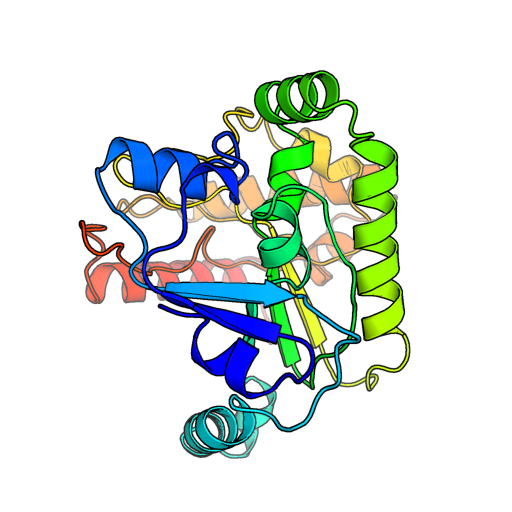CA 1
ATOM 577 C C . LYS A 1 71 ? -18.135 -14.973 9.916 1.00 91.25 71 LYS A C 1
ATOM 579 O O . LYS A 1 71 ? -18.062 -14.238 8.934 1.00 91.25 71 LYS A O 1
ATOM 584 N N . GLU A 1 72 ? -18.428 -14.532 11.127 1.00 91.56 72 GLU A N 1
ATOM 585 C CA . GLU A 1 72 ? -18.716 -13.157 11.515 1.00 91.56 72 GLU A CA 1
ATOM 586 C C . GLU A 1 72 ? -17.517 -12.215 11.318 1.00 91.56 72 GLU A C 1
ATOM 588 O O . GLU A 1 72 ? -17.704 -11.055 10.954 1.00 91.56 72 GLU A O 1
ATOM 593 N N . ARG A 1 73 ? -16.286 -12.733 11.425 1.00 88.12 73 ARG A N 1
ATOM 594 C CA . ARG A 1 73 ? -15.037 -11.969 11.269 1.00 88.12 73 ARG A CA 1
ATOM 595 C C . ARG A 1 73 ? -14.433 -12.045 9.873 1.00 88.12 73 ARG A C 1
ATOM 597 O O . ARG A 1 73 ? -13.499 -11.310 9.562 1.00 88.12 73 ARG A O 1
ATOM 604 N N . GLN A 1 74 ? -14.959 -12.886 8.982 1.00 89.44 74 GLN A N 1
ATOM 605 C CA . GLN A 1 74 ? -14.440 -12.995 7.610 1.00 89.44 74 GLN A CA 1
ATOM 606 C C . GLN A 1 74 ? -14.493 -11.663 6.847 1.00 89.44 74 GLN A C 1
ATOM 608 O O . GLN A 1 74 ? -13.681 -11.436 5.951 1.00 89.44 74 GLN A O 1
ATOM 613 N N . ARG A 1 75 ? -15.414 -10.761 7.216 1.00 85.50 75 ARG A N 1
ATOM 614 C CA . ARG A 1 75 ? -15.531 -9.409 6.640 1.00 85.50 75 ARG A CA 1
ATOM 615 C C . ARG A 1 75 ? -14.399 -8.462 7.064 1.00 85.50 75 ARG A C 1
ATOM 617 O O . ARG A 1 75 ? -14.151 -7.469 6.383 1.00 85.50 75 ARG A O 1
ATOM 624 N N . GLU A 1 76 ? -13.697 -8.771 8.153 1.00 84.25 76 GLU A N 1
ATOM 625 C CA . GLU A 1 76 ? -12.535 -8.015 8.643 1.00 84.25 76 GLU A CA 1
ATOM 626 C C . GLU A 1 76 ? -11.234 -8.427 7.941 1.00 84.25 76 GLU A C 1
ATOM 628 O O . GLU A 1 76 ? -10.238 -7.704 8.007 1.00 84.25 76 GLU A O 1
ATOM 633 N N . ALA A 1 77 ? -11.230 -9.577 7.256 1.00 88.00 77 ALA A N 1
ATOM 634 C CA . ALA A 1 77 ? -10.047 -10.101 6.591 1.00 88.00 77 ALA A CA 1
ATOM 635 C C . ALA A 1 77 ? -9.483 -9.095 5.573 1.00 88.00 77 ALA A C 1
ATOM 637 O O . ALA A 1 77 ? -10.214 -8.413 4.848 1.00 88.00 77 ALA A O 1
ATOM 638 N N . LYS A 1 78 ? -8.152 -9.042 5.479 1.00 86.44 78 LYS A N 1
ATOM 639 C CA . LYS A 1 78 ? -7.431 -8.076 4.646 1.00 86.44 78 LYS A CA 1
ATOM 640 C C . LYS A 1 78 ? -6.482 -8.772 3.682 1.00 86.44 78 LYS A C 1
ATOM 642 O O . LYS A 1 78 ? -5.559 -9.467 4.105 1.00 86.44 78 LYS A O 1
ATOM 647 N N . LEU A 1 79 ? -6.661 -8.514 2.388 1.00 84.94 79 LEU A N 1
ATOM 648 C CA . LEU A 1 79 ? -5.728 -8.924 1.344 1.00 84.94 79 LEU A CA 1
ATOM 649 C C . LEU A 1 79 ? -4.793 -7.758 1.014 1.00 84.94 79 LEU A C 1
ATOM 651 O O . LEU A 1 79 ? -5.225 -6.617 0.867 1.00 84.94 79 LEU A O 1
ATOM 655 N N . THR A 1 80 ? -3.492 -8.021 0.907 1.00 81.69 80 THR A N 1
ATOM 656 C CA . THR A 1 80 ? -2.516 -7.018 0.453 1.00 81.69 80 THR A CA 1
ATOM 657 C C . THR A 1 80 ? -1.960 -7.436 -0.892 1.00 81.69 80 THR A C 1
ATOM 659 O O . THR A 1 80 ? -1.439 -8.541 -1.014 1.00 81.69 80 THR A O 1
ATOM 662 N N . LEU A 1 81 ? -2.048 -6.540 -1.869 1.00 78.88 81 LEU A N 1
ATOM 663 C CA . LEU A 1 81 ? -1.590 -6.749 -3.236 1.00 78.88 81 LEU A CA 1
ATOM 664 C C . LEU A 1 81 ? -0.522 -5.712 -3.569 1.00 78.88 81 LEU A C 1
ATOM 666 O O . LEU A 1 81 ? -0.516 -4.601 -3.029 1.00 78.88 81 LEU A O 1
ATOM 670 N N . ALA A 1 82 ? 0.406 -6.082 -4.443 1.00 74.94 82 ALA A N 1
ATOM 671 C CA . ALA A 1 82 ? 1.371 -5.126 -4.954 1.00 74.94 82 ALA A CA 1
ATOM 672 C C . ALA A 1 82 ? 0.654 -4.067 -5.798 1.00 74.94 82 ALA A C 1
ATOM 674 O O . ALA A 1 82 ? -0.311 -4.345 -6.512 1.00 74.94 82 ALA A O 1
ATOM 675 N N . ALA A 1 83 ? 1.128 -2.834 -5.696 1.00 75.19 83 ALA A N 1
ATOM 676 C CA . ALA A 1 83 ? 0.667 -1.749 -6.535 1.00 75.19 83 ALA A CA 1
ATOM 677 C C . ALA A 1 83 ? 1.008 -2.012 -8.022 1.00 75.19 83 ALA A C 1
ATOM 679 O O . ALA A 1 83 ? 2.166 -2.304 -8.315 1.00 75.19 83 ALA A O 1
ATOM 680 N N . PRO A 1 84 ? 0.059 -1.871 -8.970 1.00 71.06 84 PRO A N 1
ATOM 681 C CA . PRO A 1 84 ? 0.303 -2.138 -10.395 1.00 71.06 84 PRO A CA 1
ATOM 682 C C . PRO A 1 84 ? 1.472 -1.340 -10.991 1.00 71.06 84 PRO A C 1
ATOM 684 O O . PRO A 1 84 ? 2.258 -1.855 -11.780 1.00 71.06 84 PRO A O 1
ATOM 687 N N . ASN A 1 85 ? 1.621 -0.081 -10.577 1.00 74.12 85 ASN A N 1
ATOM 688 C CA . ASN A 1 85 ? 2.696 0.807 -11.016 1.00 74.12 85 ASN A CA 1
ATOM 689 C C . ASN A 1 85 ? 4.073 0.441 -10.439 1.00 74.12 85 ASN A C 1
ATOM 691 O O . ASN A 1 85 ? 5.079 0.917 -10.958 1.00 74.12 85 ASN A O 1
ATOM 695 N N . TRP A 1 86 ? 4.141 -0.392 -9.392 1.00 71.31 86 TRP A N 1
ATOM 696 C CA . TRP A 1 86 ? 5.421 -0.809 -8.816 1.00 71.31 86 TRP A CA 1
ATOM 697 C C . TRP A 1 86 ? 6.268 -1.594 -9.809 1.00 71.31 86 TRP A C 1
ATOM 699 O O . TRP A 1 86 ? 7.474 -1.381 -9.893 1.00 71.31 86 TRP A O 1
ATOM 709 N N . TYR A 1 87 ? 5.627 -2.445 -10.607 1.00 70.62 87 TYR A N 1
ATOM 710 C CA . TYR A 1 87 ? 6.327 -3.193 -11.638 1.00 70.62 87 TYR A CA 1
ATOM 711 C C . TYR A 1 87 ? 6.747 -2.312 -12.812 1.00 70.62 87 TYR A C 1
ATOM 713 O O . TYR A 1 87 ? 7.896 -2.351 -13.236 1.00 70.62 87 TYR A O 1
ATOM 721 N N . HIS A 1 88 ? 5.827 -1.463 -13.279 1.00 77.44 88 HIS A N 1
ATOM 722 C CA . HIS A 1 88 ? 6.083 -0.537 -14.380 1.00 77.44 88 HIS A CA 1
ATOM 723 C C . HIS A 1 88 ? 7.301 0.356 -14.113 1.00 77.44 88 HIS A C 1
ATOM 725 O O . HIS A 1 88 ? 8.143 0.504 -14.991 1.00 77.44 88 HIS A O 1
ATOM 731 N N . LEU A 1 89 ? 7.432 0.915 -12.901 1.00 74.88 89 LEU A N 1
ATOM 732 C CA . LEU A 1 89 ? 8.543 1.818 -12.588 1.00 74.88 89 LEU A CA 1
ATOM 733 C C . LEU A 1 89 ? 9.915 1.131 -12.682 1.00 74.88 89 LEU A C 1
ATOM 735 O O . LEU A 1 89 ? 10.906 1.788 -12.970 1.00 74.88 89 LEU A O 1
ATOM 739 N N . ARG A 1 90 ? 10.005 -0.178 -12.434 1.00 73.25 90 ARG A N 1
ATOM 740 C CA . ARG A 1 90 ? 11.292 -0.885 -12.429 1.00 73.25 90 ARG A CA 1
ATOM 741 C C . ARG A 1 90 ? 11.859 -1.093 -13.824 1.00 73.25 90 ARG A C 1
ATOM 743 O O . ARG A 1 90 ? 13.074 -1.183 -13.945 1.00 73.25 90 ARG A O 1
ATOM 750 N N . CYS A 1 91 ? 11.020 -1.166 -14.851 1.00 69.00 91 CYS A N 1
ATOM 751 C CA 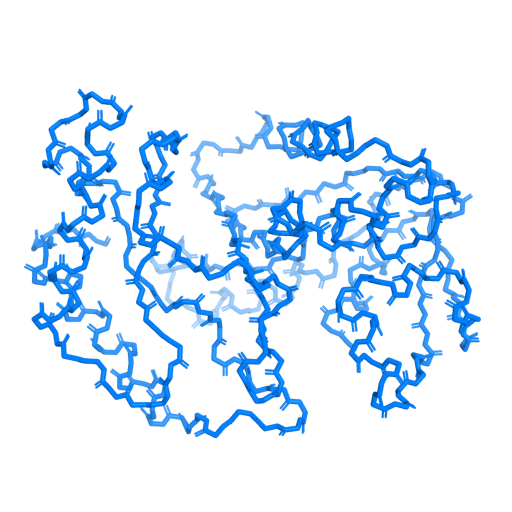. CYS A 1 91 ? 11.457 -1.402 -16.222 1.00 69.00 91 CYS A CA 1
ATOM 752 C C . CYS A 1 91 ? 11.810 -0.084 -16.929 1.00 69.00 91 CYS A C 1
ATOM 754 O O . CYS A 1 91 ? 11.157 0.946 -16.734 1.00 69.00 91 CYS A O 1
ATOM 756 N N . VAL A 1 92 ? 12.846 -0.110 -17.769 1.00 64.38 92 VAL A N 1
ATOM 757 C CA . VAL A 1 92 ? 13.127 0.988 -18.708 1.00 64.38 92 VAL A CA 1
ATOM 758 C C . VAL A 1 92 ? 11.990 1.047 -19.735 1.00 64.38 92 VAL A C 1
ATOM 760 O O . VAL A 1 92 ? 11.524 0.010 -20.208 1.00 64.38 92 VAL A O 1
ATOM 763 N N . SER A 1 93 ? 11.488 2.249 -20.027 1.00 54.28 93 SER A N 1
ATOM 764 C CA . SER A 1 93 ? 10.275 2.445 -20.828 1.00 54.28 93 SER A CA 1
ATOM 765 C C . SER A 1 93 ? 10.370 1.796 -22.217 1.00 54.28 93 SER A C 1
ATOM 767 O O . SER A 1 93 ? 11.219 2.146 -23.032 1.00 54.28 93 SER A O 1
ATOM 769 N N . GLY A 1 94 ?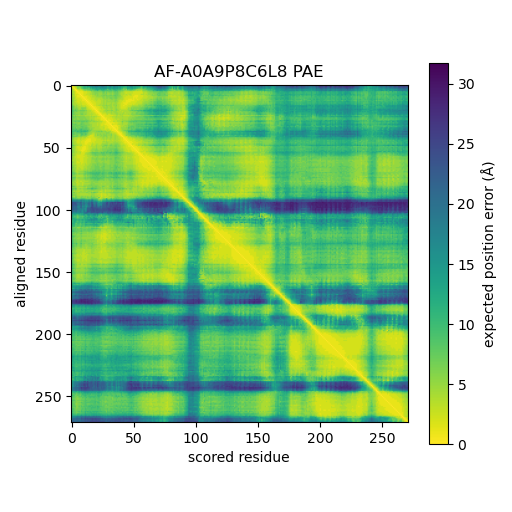 9.445 0.865 -22.479 1.00 50.38 94 GLY A N 1
ATOM 770 C CA . GLY A 1 94 ? 9.294 0.124 -23.730 1.00 50.38 94 GLY A CA 1
ATOM 771 C C . GLY A 1 94 ? 8.227 -0.973 -23.601 1.00 50.38 94 GLY A C 1
ATOM 772 O O . GLY A 1 94 ? 8.544 -2.085 -23.199 1.00 50.38 94 GLY A O 1
ATOM 773 N N . ARG A 1 95 ? 6.990 -0.647 -24.014 1.00 37.06 95 ARG A N 1
ATOM 774 C CA . ARG A 1 95 ? 5.747 -1.466 -24.080 1.00 37.06 95 ARG A CA 1
ATOM 775 C C . ARG A 1 95 ? 4.848 -1.488 -22.823 1.00 37.06 95 ARG A C 1
ATOM 777 O O . ARG A 1 95 ? 5.268 -1.714 -21.696 1.00 37.06 95 ARG A O 1
ATOM 784 N N . HIS A 1 96 ? 3.577 -1.169 -23.086 1.00 34.09 96 HIS A N 1
ATOM 785 C CA . HIS A 1 96 ? 2.471 -0.819 -22.180 1.00 34.09 96 HIS A CA 1
ATOM 786 C C . HIS A 1 96 ? 1.774 -2.026 -21.535 1.00 34.09 96 HIS A C 1
ATOM 788 O O . HIS A 1 96 ? 1.742 -3.049 -2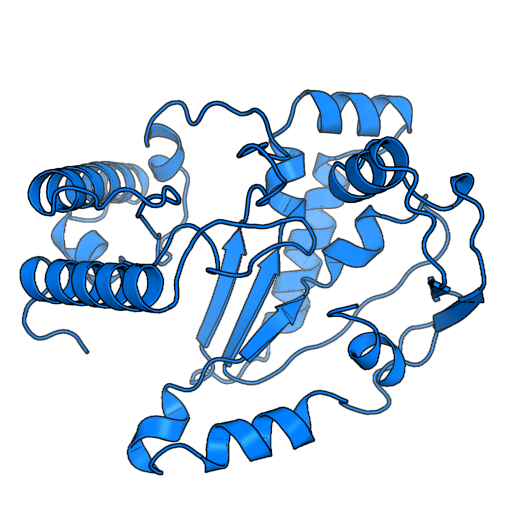2.201 1.00 34.09 96 HIS A O 1
ATOM 794 N N . THR A 1 97 ? 1.062 -1.864 -20.390 1.00 33.59 97 THR A N 1
ATOM 795 C CA . THR A 1 97 ? -0.420 -2.085 -20.232 1.00 33.59 97 THR A CA 1
ATOM 796 C C . THR A 1 97 ? -0.974 -2.045 -18.769 1.00 33.59 97 THR A C 1
ATOM 798 O O . THR A 1 97 ? -0.222 -1.853 -17.816 1.00 33.59 97 THR A O 1
ATOM 801 N N . GLN A 1 98 ? -2.320 -2.127 -18.618 1.00 30.06 98 GLN A N 1
ATOM 802 C CA . GLN A 1 98 ? -3.187 -1.915 -17.426 1.00 30.06 98 GLN A CA 1
ATOM 803 C C . GLN A 1 98 ? -4.177 -3.104 -17.134 1.00 30.06 98 GLN A C 1
ATOM 805 O O . GLN A 1 98 ? -4.565 -3.775 -18.082 1.00 30.06 98 GLN A O 1
ATOM 810 N N . ARG A 1 99 ? -4.724 -3.181 -15.887 1.00 32.41 99 ARG A N 1
ATOM 811 C CA . ARG A 1 99 ? -5.993 -3.770 -15.302 1.00 32.41 99 ARG A CA 1
ATOM 812 C C . ARG A 1 99 ? -5.860 -5.121 -14.544 1.00 32.41 99 ARG A C 1
ATOM 814 O O . ARG A 1 99 ? -5.121 -5.956 -15.024 1.00 32.41 99 ARG A O 1
ATOM 821 N N . MET A 1 100 ? -6.468 -5.470 -13.374 1.00 33.22 100 MET A N 1
ATOM 822 C CA . MET A 1 100 ? -7.535 -5.013 -12.412 1.00 33.22 100 MET A CA 1
ATOM 823 C C . MET A 1 100 ? -7.308 -5.614 -10.973 1.00 33.22 100 MET A C 1
ATOM 825 O O . MET A 1 100 ? -6.364 -6.379 -10.811 1.00 33.22 100 MET A O 1
ATOM 829 N N . PHE A 1 101 ? -8.174 -5.351 -9.953 1.00 33.50 101 PHE A N 1
ATOM 830 C CA . PHE A 1 101 ? -8.127 -5.956 -8.583 1.00 33.50 101 PHE A CA 1
ATOM 831 C C . PHE A 1 101 ? -9.482 -6.030 -7.765 1.00 33.50 101 PHE A C 1
ATOM 833 O O . PHE A 1 101 ? -10.461 -5.436 -8.213 1.00 33.50 101 PHE A O 1
ATOM 840 N N . PRO A 1 102 ? -9.538 -6.743 -6.586 1.00 33.47 102 PRO A N 1
ATOM 841 C CA . PRO A 1 102 ? -10.740 -7.274 -5.853 1.00 33.47 102 PRO A CA 1
ATOM 842 C C . PRO A 1 102 ? -11.242 -6.544 -4.543 1.00 33.47 102 PRO A C 1
ATOM 844 O O . PRO A 1 102 ? -11.051 -5.342 -4.416 1.00 33.47 102 PRO A O 1
ATOM 847 N N . ARG A 1 103 ? -11.911 -7.273 -3.589 1.00 38.44 103 ARG A N 1
ATOM 848 C CA . ARG A 1 103 ? -12.944 -6.897 -2.548 1.00 38.44 103 ARG A CA 1
ATOM 849 C C . ARG A 1 103 ? -12.601 -6.455 -1.090 1.00 38.44 103 ARG A C 1
ATOM 851 O O . ARG A 1 103 ? -13.511 -5.997 -0.410 1.00 38.44 103 ARG A O 1
ATOM 858 N N . ARG A 1 104 ? -11.354 -6.479 -0.607 1.00 37.53 104 ARG A N 1
ATOM 859 C CA . ARG A 1 104 ? -10.806 -5.562 0.438 1.00 37.53 104 ARG A CA 1
ATOM 860 C C . ARG A 1 104 ? -9.301 -5.610 0.292 1.00 37.53 104 ARG A C 1
ATOM 862 O O . ARG A 1 104 ? -8.681 -6.634 0.571 1.00 37.53 104 ARG A O 1
ATOM 869 N N . VAL A 1 105 ? -8.740 -4.552 -0.275 1.00 50.19 105 VAL A N 1
ATOM 870 C CA . VAL A 1 105 ? -7.409 -4.609 -0.874 1.00 50.19 105 VAL A CA 1
ATOM 871 C C . VAL A 1 105 ? -6.574 -3.479 -0.334 1.00 50.19 105 VAL A C 1
ATOM 873 O O . VAL A 1 105 ? -6.942 -2.313 -0.446 1.00 50.19 105 VAL A O 1
ATOM 876 N N . VAL A 1 106 ? -5.415 -3.837 0.201 1.00 51.81 106 VAL A N 1
ATOM 877 C CA . VAL A 1 106 ? -4.360 -2.865 0.435 1.00 51.81 106 VAL A CA 1
ATOM 878 C C . VAL A 1 106 ? -3.363 -2.935 -0.691 1.00 51.81 106 VAL A C 1
ATOM 880 O O . VAL A 1 106 ? -2.686 -3.946 -0.864 1.00 51.81 106 VAL A O 1
ATOM 883 N N . LEU A 1 107 ? -3.284 -1.851 -1.453 1.00 56.97 107 LEU A N 1
ATOM 884 C CA . LEU A 1 107 ? -2.298 -1.694 -2.510 1.00 56.97 107 LEU A CA 1
ATOM 885 C C . LEU A 1 107 ? -1.016 -1.192 -1.850 1.00 56.97 107 LEU A C 1
ATOM 887 O O . LEU A 1 107 ? -0.933 -0.047 -1.400 1.00 56.97 107 LEU A O 1
ATOM 891 N N . ALA A 1 108 ? -0.030 -2.077 -1.729 1.00 52.47 108 ALA A N 1
ATOM 892 C CA . ALA A 1 108 ? 1.290 -1.731 -1.224 1.00 52.47 108 ALA A CA 1
ATOM 893 C C . ALA A 1 108 ? 2.034 -0.933 -2.302 1.00 52.47 108 ALA A C 1
ATOM 895 O O . ALA A 1 108 ? 2.639 -1.507 -3.208 1.00 52.47 108 ALA A O 1
ATOM 896 N N . ASN A 1 109 ? 1.956 0.395 -2.216 1.00 55.06 109 ASN A N 1
ATOM 897 C CA . ASN A 1 109 ? 2.529 1.320 -3.183 1.00 55.06 109 ASN A CA 1
ATOM 898 C C . ASN A 1 109 ? 3.760 2.001 -2.582 1.00 55.06 109 ASN A C 1
ATOM 900 O O . ASN A 1 109 ? 3.665 2.989 -1.859 1.00 55.06 109 ASN A O 1
ATOM 904 N N . ARG A 1 110 ? 4.937 1.447 -2.878 1.00 58.84 110 ARG A N 1
ATOM 905 C CA . ARG A 1 110 ? 6.216 2.068 -2.500 1.00 58.84 110 ARG A CA 1
ATOM 906 C C . ARG A 1 110 ? 6.657 3.161 -3.474 1.00 58.84 110 ARG A C 1
ATOM 908 O O . ARG A 1 110 ? 7.406 4.042 -3.086 1.00 58.84 110 ARG A O 1
ATOM 915 N N . VAL A 1 111 ? 6.131 3.123 -4.696 1.00 58.81 111 VAL A N 1
ATOM 916 C CA . VAL A 1 111 ? 6.566 3.954 -5.823 1.00 58.81 111 VAL A CA 1
ATOM 917 C C . VAL A 1 111 ? 6.121 5.399 -5.707 1.00 58.81 111 VAL A C 1
ATOM 919 O O . VAL A 1 111 ? 6.867 6.298 -6.062 1.00 58.81 111 VAL A O 1
ATOM 922 N N . THR A 1 112 ? 4.924 5.675 -5.193 1.00 60.47 112 THR A N 1
ATOM 923 C CA . THR A 1 112 ? 4.464 7.071 -5.109 1.00 60.47 112 THR A CA 1
ATOM 924 C C . THR A 1 112 ? 5.326 7.912 -4.160 1.00 60.47 112 THR A C 1
ATOM 926 O O . THR A 1 112 ? 5.483 9.104 -4.391 1.00 60.47 112 THR A O 1
ATOM 929 N N . ALA A 1 113 ? 5.962 7.299 -3.153 1.00 64.44 113 ALA A N 1
ATOM 930 C CA . ALA A 1 113 ? 6.906 7.996 -2.276 1.00 64.44 113 ALA A CA 1
ATOM 931 C C . ALA A 1 113 ? 8.216 8.397 -2.985 1.00 64.44 113 ALA A C 1
ATOM 933 O O . ALA A 1 113 ? 8.912 9.297 -2.509 1.00 64.44 113 ALA A O 1
ATOM 934 N N . ASP A 1 114 ? 8.543 7.759 -4.112 1.00 66.94 114 ASP A N 1
ATOM 935 C CA . ASP A 1 114 ? 9.738 8.064 -4.900 1.00 66.94 114 ASP A CA 1
ATOM 936 C C . ASP A 1 114 ? 9.595 9.393 -5.654 1.00 66.94 114 ASP A C 1
ATOM 938 O O . ASP A 1 114 ? 10.576 10.112 -5.810 1.00 66.94 114 ASP A O 1
ATOM 942 N N . PHE A 1 115 ? 8.372 9.797 -6.019 1.00 72.19 115 PHE A N 1
ATOM 943 C CA . PHE A 1 115 ? 8.098 11.098 -6.653 1.00 72.19 115 PHE A CA 1
ATOM 944 C C . PHE A 1 115 ? 8.351 12.291 -5.718 1.00 72.19 115 PHE A C 1
ATOM 946 O O . PHE A 1 115 ? 8.430 13.425 -6.175 1.00 72.19 115 PHE A O 1
ATOM 953 N N . CYS A 1 116 ? 8.528 12.045 -4.418 1.00 72.19 116 CYS A N 1
ATOM 954 C CA . CYS A 1 116 ? 8.935 13.057 -3.443 1.00 72.19 116 CYS A CA 1
ATOM 955 C C . CYS A 1 116 ? 10.461 13.114 -3.236 1.00 72.19 116 CYS A C 1
ATOM 957 O O . CYS A 1 116 ? 10.937 13.876 -2.396 1.00 72.19 116 CYS A O 1
ATOM 959 N N . SER A 1 117 ? 11.243 12.273 -3.921 1.00 73.50 117 SER A N 1
ATOM 960 C CA . SER A 1 117 ? 12.699 12.240 -3.780 1.00 73.50 117 SER A CA 1
ATOM 961 C C . SER A 1 117 ? 13.376 13.087 -4.851 1.00 73.50 117 SER A C 1
ATOM 963 O O . SER A 1 117 ? 13.304 12.764 -6.031 1.00 73.50 117 SER A O 1
ATOM 965 N N . GLU A 1 118 ? 14.145 14.095 -4.437 1.00 76.75 118 GLU A N 1
ATOM 966 C CA . GLU A 1 118 ? 14.980 14.903 -5.344 1.00 76.75 118 GLU A CA 1
ATOM 967 C C . GLU A 1 118 ? 15.894 14.038 -6.225 1.00 76.75 118 GLU A C 1
ATOM 969 O O . GLU A 1 118 ? 16.052 14.306 -7.412 1.00 76.75 118 GLU A O 1
ATOM 974 N N . LYS A 1 119 ? 16.447 12.948 -5.672 1.00 78.25 119 LYS A N 1
ATOM 975 C CA . LYS A 1 119 ? 17.291 12.009 -6.427 1.00 78.25 119 LYS A CA 1
ATOM 976 C C . LYS A 1 119 ? 16.523 11.298 -7.539 1.00 78.25 119 LYS A C 1
ATOM 978 O O . LYS A 1 119 ? 17.065 11.121 -8.625 1.00 78.25 119 LYS A O 1
ATOM 983 N N . MET A 1 120 ? 15.286 10.890 -7.261 1.00 80.69 120 MET A N 1
ATOM 984 C CA . MET A 1 120 ? 14.418 10.251 -8.251 1.00 80.69 120 MET A CA 1
ATOM 985 C C . MET A 1 120 ? 13.963 11.254 -9.304 1.00 80.69 120 MET A C 1
ATOM 987 O O . MET A 1 120 ? 14.037 10.949 -10.486 1.00 80.69 120 MET A O 1
ATOM 991 N N . LEU A 1 121 ? 13.580 12.467 -8.896 1.00 81.81 121 LEU A N 1
ATOM 992 C CA . LEU A 1 121 ? 13.211 13.545 -9.815 1.00 81.81 121 LEU A CA 1
ATOM 993 C C . LEU A 1 121 ? 14.366 13.896 -10.765 1.00 81.81 121 LEU A C 1
ATOM 995 O O . LEU A 1 121 ? 14.161 13.970 -11.973 1.00 81.81 121 LEU A O 1
ATOM 999 N N . ALA A 1 122 ? 15.592 14.008 -10.247 1.00 84.19 122 ALA A N 1
ATOM 1000 C CA . ALA A 1 122 ? 16.785 14.214 -11.066 1.00 84.19 122 ALA A CA 1
ATOM 1001 C C . ALA A 1 122 ? 17.084 13.016 -11.987 1.00 84.19 122 ALA A C 1
ATOM 1003 O O . ALA A 1 122 ? 17.585 13.193 -13.093 1.00 84.19 122 ALA A O 1
ATOM 1004 N N . ALA A 1 123 ? 16.796 11.783 -11.557 1.00 83.69 123 ALA A N 1
ATOM 1005 C CA . ALA A 1 123 ? 16.952 10.604 -12.404 1.00 83.69 123 ALA A CA 1
ATOM 1006 C C . ALA A 1 123 ? 15.922 10.560 -13.542 1.00 83.69 123 ALA A C 1
ATOM 1008 O O . ALA A 1 123 ? 16.318 10.330 -14.679 1.00 83.69 123 ALA A O 1
ATOM 1009 N N . PHE A 1 124 ? 14.650 10.868 -13.270 1.00 82.88 124 PHE A N 1
ATOM 1010 C CA . PHE A 1 124 ? 13.626 10.994 -14.312 1.00 82.88 124 PHE A CA 1
ATOM 1011 C C . PHE A 1 124 ? 14.008 12.052 -15.350 1.00 82.88 124 PHE A C 1
ATOM 1013 O O . PHE A 1 124 ? 13.941 11.782 -16.543 1.00 82.88 124 PHE A O 1
ATOM 1020 N N . GLN A 1 125 ? 14.503 13.214 -14.910 1.00 84.38 125 GLN A N 1
ATOM 1021 C CA . GLN A 1 125 ? 14.988 14.257 -15.818 1.00 84.38 125 GLN A CA 1
ATOM 1022 C C . GLN A 1 125 ? 16.147 13.781 -16.703 1.00 84.38 125 GLN A C 1
ATOM 1024 O O . GLN A 1 125 ? 16.144 14.054 -17.900 1.00 84.38 125 GLN A O 1
ATOM 1029 N N . ARG A 1 126 ? 17.119 13.042 -16.144 1.00 85.69 126 ARG A N 1
ATOM 1030 C CA . ARG A 1 126 ? 18.228 12.460 -16.926 1.00 85.69 126 ARG A CA 1
ATOM 1031 C C . ARG A 1 126 ? 17.746 11.469 -17.986 1.00 85.69 126 ARG A C 1
ATOM 1033 O O . ARG A 1 126 ? 18.329 11.425 -19.062 1.00 85.69 126 ARG A O 1
ATOM 1040 N N . ASP A 1 127 ? 16.680 10.732 -17.695 1.00 80.88 127 ASP A N 1
ATOM 1041 C CA . ASP A 1 127 ? 16.057 9.781 -18.622 1.00 80.88 127 ASP A CA 1
ATOM 1042 C C . ASP A 1 127 ? 15.036 10.443 -19.569 1.00 80.88 127 ASP A C 1
ATOM 1044 O O . ASP A 1 127 ? 14.360 9.753 -20.332 1.00 80.88 127 ASP A O 1
ATOM 1048 N N . ASN A 1 128 ? 14.914 11.777 -19.533 1.00 83.81 128 ASN A N 1
ATOM 1049 C CA . ASN A 1 128 ? 13.931 12.549 -20.292 1.00 83.81 128 ASN A CA 1
ATOM 1050 C C . ASN A 1 128 ? 12.473 12.109 -20.024 1.00 83.81 128 ASN A C 1
ATOM 1052 O O . ASN A 1 128 ? 11.614 12.155 -20.907 1.00 83.81 128 ASN A O 1
ATOM 1056 N N . GLU A 1 129 ? 12.193 11.669 -18.796 1.00 80.56 129 GLU A N 1
ATOM 1057 C CA . GLU A 1 129 ? 10.859 11.313 -18.328 1.00 80.56 129 GLU A CA 1
ATOM 1058 C C . GLU A 1 129 ? 10.241 12.432 -17.483 1.00 80.56 129 GLU A C 1
ATOM 1060 O O . GLU A 1 129 ? 10.837 12.941 -16.532 1.00 80.56 129 GLU A O 1
ATOM 1065 N N . ASP A 1 130 ? 8.990 12.774 -17.789 1.00 81.75 130 ASP A N 1
ATOM 1066 C CA . ASP A 1 130 ? 8.206 13.708 -16.987 1.00 81.75 130 ASP A CA 1
ATOM 1067 C C . ASP A 1 130 ? 7.563 12.985 -15.793 1.00 81.75 130 ASP A C 1
ATOM 1069 O O . ASP A 1 130 ? 6.582 12.242 -15.924 1.00 81.75 130 ASP A O 1
ATOM 1073 N N . ALA A 1 131 ? 8.118 13.241 -14.608 1.00 81.69 131 ALA A N 1
ATOM 1074 C CA . ALA A 1 131 ? 7.645 12.692 -13.345 1.00 81.69 131 ALA A CA 1
ATOM 1075 C C . ALA A 1 131 ? 6.200 13.105 -13.010 1.00 81.69 131 ALA A C 1
ATOM 1077 O O . ALA A 1 131 ? 5.447 12.292 -12.474 1.00 81.69 131 ALA A O 1
ATOM 1078 N N . SER A 1 132 ? 5.786 14.333 -13.338 1.00 79.50 132 SER A N 1
ATOM 1079 C CA . SER A 1 132 ? 4.424 14.809 -13.066 1.00 79.50 132 SER A CA 1
ATOM 1080 C C . SER A 1 132 ? 3.424 14.061 -13.937 1.00 79.50 132 SER A C 1
ATOM 1082 O O . SER A 1 132 ? 2.495 13.431 -13.430 1.00 79.50 132 SER A O 1
ATOM 1084 N N . THR A 1 133 ? 3.683 14.018 -15.246 1.00 79.50 133 THR A N 1
ATOM 1085 C CA . THR A 1 133 ? 2.843 13.276 -16.194 1.00 79.50 133 THR A CA 1
ATOM 1086 C C . THR A 1 133 ? 2.774 11.785 -15.841 1.00 79.50 133 THR A C 1
ATOM 1088 O O . THR A 1 133 ? 1.722 11.151 -15.974 1.00 79.50 133 THR A O 1
ATOM 1091 N N . LEU A 1 134 ? 3.882 11.187 -15.390 1.00 78.81 134 LEU A N 1
ATOM 1092 C CA . LEU A 1 134 ? 3.906 9.786 -14.966 1.00 78.81 134 LEU A CA 1
ATOM 1093 C C . LEU A 1 134 ? 3.081 9.553 -13.689 1.00 78.81 134 LEU A C 1
ATOM 1095 O O . LEU A 1 134 ? 2.335 8.570 -13.614 1.00 78.81 134 LEU A O 1
ATOM 1099 N N . LEU A 1 135 ? 3.168 10.456 -12.710 1.00 81.06 135 LEU A N 1
ATOM 1100 C CA . LEU A 1 135 ? 2.365 10.397 -11.491 1.00 81.06 135 LEU A CA 1
ATOM 1101 C C . LEU A 1 135 ? 0.867 10.511 -11.801 1.00 81.06 135 LEU A C 1
ATOM 1103 O O . LEU A 1 135 ? 0.085 9.692 -11.311 1.00 81.06 135 LEU A O 1
ATOM 1107 N N . ASP A 1 136 ? 0.474 11.437 -12.676 1.00 77.25 136 ASP A N 1
ATOM 1108 C CA . ASP A 1 136 ? -0.917 11.601 -13.115 1.00 77.25 136 ASP A CA 1
ATOM 1109 C C . ASP A 1 136 ? -1.448 10.344 -13.807 1.00 77.25 136 ASP A C 1
ATOM 1111 O O . ASP A 1 136 ? -2.568 9.895 -13.535 1.00 77.25 136 ASP A O 1
ATOM 1115 N N . LYS A 1 137 ? -0.625 9.702 -14.647 1.00 78.12 137 LYS A N 1
ATOM 1116 C CA . LYS A 1 137 ? -0.966 8.408 -15.258 1.00 78.12 137 LYS A CA 1
ATOM 1117 C C . LYS A 1 137 ? -1.207 7.335 -14.200 1.00 78.12 137 LYS A C 1
ATOM 1119 O O . LYS A 1 137 ? -2.165 6.574 -14.337 1.00 78.12 137 LYS A O 1
ATOM 1124 N N . TYR A 1 138 ? -0.397 7.271 -13.142 1.00 81.94 138 TYR A N 1
ATOM 1125 C CA . TYR A 1 138 ? -0.621 6.331 -12.040 1.00 81.94 138 TYR A CA 1
ATOM 1126 C C . TYR A 1 138 ? -1.885 6.662 -11.240 1.00 81.94 138 TYR A C 1
ATOM 1128 O O . TYR A 1 138 ? -2.660 5.756 -10.943 1.00 81.94 138 TYR A O 1
ATOM 1136 N N . ILE A 1 139 ? -2.154 7.932 -10.933 1.00 80.38 139 ILE A N 1
ATOM 1137 C CA . ILE A 1 139 ? -3.389 8.342 -10.242 1.00 80.38 139 ILE A CA 1
ATOM 1138 C C . ILE A 1 139 ? -4.614 7.952 -11.072 1.00 80.38 139 ILE A C 1
ATOM 1140 O O . ILE A 1 139 ? -5.541 7.315 -10.562 1.00 80.38 139 ILE A O 1
ATOM 1144 N N . LYS A 1 140 ? -4.593 8.263 -12.372 1.00 78.88 140 LYS A N 1
ATOM 1145 C CA . LYS A 1 140 ? -5.645 7.871 -13.310 1.00 78.88 140 LYS A CA 1
ATOM 1146 C C . LYS A 1 140 ? -5.828 6.356 -13.350 1.00 78.88 140 LYS A C 1
ATOM 1148 O O . LYS A 1 140 ? -6.962 5.887 -13.297 1.00 78.88 140 LYS A O 1
ATOM 1153 N N . LEU A 1 141 ? -4.731 5.603 -13.401 1.00 79.88 141 LEU A N 1
ATOM 1154 C CA . LEU A 1 141 ? -4.735 4.144 -13.384 1.00 79.88 141 LEU A CA 1
ATOM 1155 C C . LEU A 1 141 ? -5.497 3.596 -12.169 1.00 79.88 141 LEU A C 1
ATOM 1157 O O . LEU A 1 141 ? -6.391 2.765 -12.325 1.00 79.88 141 LEU A O 1
ATOM 1161 N N . TYR A 1 142 ? -5.182 4.096 -10.970 1.00 80.81 142 TYR A N 1
ATOM 1162 C CA . TYR A 1 142 ? -5.894 3.721 -9.750 1.00 80.81 142 TYR A CA 1
ATOM 1163 C C . TYR A 1 142 ? -7.373 4.094 -9.821 1.00 80.81 142 TYR A C 1
ATOM 1165 O O . TYR A 1 142 ? -8.226 3.236 -9.609 1.00 80.81 142 TYR A O 1
ATOM 1173 N N . ASN A 1 143 ? -7.696 5.340 -10.162 1.00 84.00 143 ASN A N 1
ATOM 1174 C CA . ASN A 1 143 ? -9.085 5.793 -10.233 1.00 84.00 143 ASN A CA 1
ATOM 1175 C C . ASN A 1 143 ? -9.912 4.967 -11.230 1.00 84.00 143 ASN A C 1
ATOM 1177 O O . ASN A 1 143 ? -11.056 4.620 -10.945 1.00 84.00 143 ASN A O 1
ATOM 1181 N N . ASP A 1 144 ? -9.324 4.585 -12.363 1.00 81.62 144 ASP A N 1
ATOM 1182 C CA . ASP A 1 144 ? -9.973 3.758 -13.376 1.00 81.62 144 ASP A CA 1
ATOM 1183 C C . ASP A 1 144 ? -10.236 2.323 -12.893 1.00 81.62 144 ASP A C 1
ATOM 1185 O O . ASP A 1 144 ? -11.285 1.764 -13.216 1.00 81.62 144 ASP A O 1
ATOM 1189 N N . TYR A 1 145 ? -9.339 1.728 -12.097 1.00 76.44 145 TYR A N 1
ATOM 1190 C CA . TYR A 1 145 ? -9.573 0.411 -11.486 1.00 76.44 145 TYR A CA 1
ATOM 1191 C C . TYR A 1 145 ? -10.624 0.430 -10.394 1.00 76.44 145 TYR A C 1
ATOM 1193 O O . TYR A 1 145 ? -11.358 -0.539 -10.224 1.00 76.44 145 TYR A O 1
ATOM 1201 N N . LEU A 1 146 ? -10.659 1.511 -9.620 1.00 82.19 146 LEU A N 1
ATOM 1202 C CA . LEU A 1 146 ? -11.489 1.591 -8.427 1.00 82.19 146 LEU A CA 1
ATOM 1203 C C . LEU A 1 146 ? -12.878 2.169 -8.702 1.00 82.19 146 LEU A C 1
ATOM 1205 O O . LEU A 1 146 ? -13.716 2.160 -7.803 1.00 82.19 146 LEU A O 1
ATOM 1209 N N . ARG A 1 147 ? -13.137 2.642 -9.927 1.00 85.06 147 ARG A N 1
ATOM 1210 C CA . ARG A 1 147 ? -14.381 3.326 -10.302 1.00 85.06 147 ARG A CA 1
ATOM 1211 C C . ARG A 1 147 ? -15.636 2.494 -10.037 1.00 85.06 147 ARG A C 1
ATOM 1213 O O . ARG A 1 147 ? -16.596 3.014 -9.490 1.00 85.06 147 ARG A O 1
ATOM 1220 N N . ASN A 1 148 ? -15.606 1.212 -10.399 1.00 84.31 148 ASN A N 1
ATOM 1221 C CA . ASN A 1 148 ? -16.770 0.316 -10.339 1.00 84.31 148 ASN A CA 1
ATOM 1222 C C . ASN A 1 148 ? -16.700 -0.655 -9.152 1.00 84.31 148 ASN A C 1
ATOM 1224 O O . ASN A 1 148 ? -17.267 -1.747 -9.188 1.00 84.31 148 ASN A O 1
ATOM 1228 N N . ARG A 1 149 ? -15.932 -0.299 -8.119 1.00 83.50 149 ARG A N 1
ATOM 1229 C CA . ARG A 1 149 ? -15.745 -1.146 -6.944 1.00 83.50 149 ARG A CA 1
ATOM 1230 C C . ARG A 1 149 ? -17.066 -1.246 -6.155 1.00 83.50 149 ARG A C 1
ATOM 1232 O O . ARG A 1 149 ? -17.747 -0.227 -6.028 1.00 83.50 149 ARG A O 1
ATOM 1239 N N . PRO A 1 150 ? -17.422 -2.416 -5.591 1.00 86.50 150 PRO A N 1
ATOM 1240 C CA . PRO A 1 150 ? -18.535 -2.508 -4.649 1.00 86.50 150 PRO A CA 1
ATOM 1241 C C . PRO A 1 150 ? -18.419 -1.484 -3.512 1.00 86.50 150 PRO A C 1
ATOM 1243 O O . PRO A 1 150 ? -17.317 -1.183 -3.048 1.00 86.50 150 PRO A O 1
ATOM 1246 N N . THR A 1 151 ? -19.547 -0.938 -3.064 1.00 85.00 151 THR A N 1
ATOM 1247 C CA . THR A 1 151 ? -19.580 0.107 -2.025 1.00 85.00 151 THR A CA 1
ATOM 1248 C C . THR A 1 151 ? -19.146 -0.408 -0.653 1.00 85.00 151 THR A C 1
ATOM 1250 O O . THR A 1 151 ? -18.622 0.359 0.150 1.00 85.00 151 THR A O 1
ATOM 1253 N N . ASP A 1 152 ? -19.297 -1.709 -0.410 1.00 82.56 152 ASP A N 1
ATOM 1254 C CA . ASP A 1 152 ? -18.881 -2.425 0.799 1.00 82.56 152 ASP A CA 1
ATOM 1255 C C . ASP A 1 152 ? -17.406 -2.880 0.773 1.00 82.56 152 ASP A C 1
ATOM 1257 O O . ASP A 1 152 ? -16.868 -3.360 1.775 1.00 82.56 152 ASP A O 1
ATOM 1261 N N . LEU A 1 153 ? -16.715 -2.704 -0.357 1.00 81.25 153 LEU A N 1
ATOM 1262 C CA . LEU A 1 153 ? -15.294 -3.000 -0.506 1.00 81.25 153 LEU A CA 1
ATOM 1263 C C . LEU A 1 153 ? -14.455 -1.799 -0.038 1.00 81.25 153 LEU A C 1
ATOM 1265 O O . LEU A 1 153 ? -14.451 -0.738 -0.660 1.00 81.25 153 LEU A O 1
ATOM 1269 N N . HIS A 1 154 ? -13.654 -1.984 1.015 1.00 81.88 154 HIS A N 1
ATOM 1270 C CA . HIS A 1 154 ? -12.695 -0.974 1.480 1.00 81.88 154 HIS A CA 1
ATOM 1271 C C . HIS A 1 154 ? -11.327 -1.148 0.811 1.00 81.88 154 HIS A C 1
ATOM 1273 O O . HIS A 1 154 ? -10.804 -2.258 0.704 1.00 81.88 154 HIS A O 1
ATOM 1279 N N . ILE A 1 155 ? -10.739 -0.045 0.350 1.00 78.50 155 ILE A N 1
ATOM 1280 C CA . ILE A 1 155 ? -9.431 -0.045 -0.311 1.00 78.50 155 ILE A CA 1
ATOM 1281 C C . ILE A 1 155 ? -8.551 0.970 0.381 1.00 78.50 155 ILE A C 1
ATOM 1283 O O . ILE A 1 155 ? -8.891 2.153 0.410 1.00 78.50 155 ILE A O 1
ATOM 1287 N N . ASP A 1 156 ? -7.406 0.502 0.862 1.00 76.38 156 ASP A N 1
ATOM 1288 C CA . ASP A 1 156 ? -6.367 1.365 1.403 1.00 76.38 156 ASP A CA 1
ATOM 1289 C C . ASP A 1 156 ? -5.145 1.334 0.485 1.00 76.38 156 ASP A C 1
ATOM 1291 O O . ASP A 1 156 ? -4.817 0.320 -0.138 1.00 76.38 156 ASP A O 1
ATOM 1295 N N . VAL A 1 157 ? -4.427 2.448 0.420 1.00 74.00 157 VAL A N 1
ATOM 1296 C CA . VAL A 1 157 ? -3.120 2.507 -0.237 1.00 74.00 157 VAL A CA 1
ATOM 1297 C C . VAL A 1 157 ? -2.078 2.662 0.854 1.00 74.00 157 VAL A C 1
ATOM 1299 O O . VAL A 1 157 ? -2.067 3.655 1.577 1.00 74.00 157 VAL A O 1
ATOM 1302 N N . HIS A 1 158 ? -1.201 1.670 0.993 1.00 75.31 158 HIS A N 1
ATOM 1303 C CA . HIS A 1 158 ? -0.072 1.778 1.908 1.00 75.31 158 HIS A CA 1
ATOM 1304 C C . HIS A 1 158 ? 1.097 2.441 1.179 1.00 75.31 158 HIS A C 1
ATOM 1306 O O . HIS A 1 158 ? 1.751 1.801 0.353 1.00 75.31 158 HIS A O 1
ATOM 1312 N N . LEU A 1 159 ? 1.349 3.711 1.504 1.00 69.75 159 LEU A N 1
ATOM 1313 C CA . LEU A 1 159 ? 2.494 4.478 1.019 1.00 69.75 159 LEU A CA 1
ATOM 1314 C C . LEU A 1 159 ? 3.714 4.199 1.903 1.00 69.75 159 LEU A C 1
ATOM 1316 O O . LEU A 1 159 ? 3.866 4.764 2.985 1.00 69.75 159 LEU A O 1
ATOM 1320 N N . GLY A 1 160 ? 4.568 3.276 1.464 1.00 67.12 160 GLY A N 1
ATOM 1321 C CA . GLY A 1 160 ? 5.740 2.844 2.226 1.00 67.12 160 GLY A CA 1
ATOM 1322 C C . GLY A 1 160 ? 7.038 3.454 1.700 1.00 67.12 160 GLY A C 1
ATOM 1323 O O . GLY A 1 160 ? 7.331 3.328 0.520 1.00 67.12 160 GLY A O 1
ATOM 1324 N N . 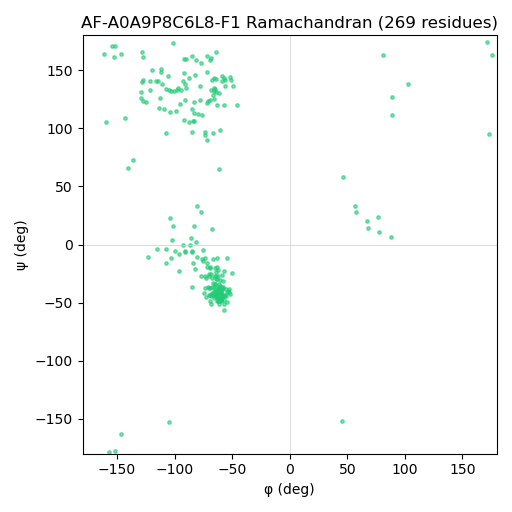ARG A 1 161 ? 7.885 3.997 2.584 1.00 63.56 161 ARG A N 1
ATOM 1325 C CA . ARG A 1 161 ? 9.243 4.496 2.244 1.00 63.56 161 ARG A CA 1
ATOM 1326 C C . ARG A 1 161 ? 10.326 3.406 2.216 1.00 63.56 161 ARG A C 1
ATOM 1328 O O . ARG A 1 161 ? 11.517 3.697 2.304 1.00 63.56 161 ARG A O 1
ATOM 1335 N N . GLY A 1 162 ? 9.918 2.140 2.161 1.00 58.12 162 GLY A N 1
ATOM 1336 C CA . GLY A 1 162 ? 10.822 0.996 2.248 1.00 58.12 162 GLY A CA 1
ATOM 1337 C C . GLY A 1 162 ? 11.255 0.609 3.660 1.00 58.12 162 GLY A C 1
ATOM 1338 O O . GLY A 1 162 ? 11.123 1.357 4.631 1.00 58.12 162 GLY A O 1
ATOM 1339 N N . ASN A 1 163 ? 11.773 -0.613 3.758 1.00 55.69 163 ASN A N 1
ATOM 1340 C CA . ASN A 1 163 ? 12.321 -1.185 4.981 1.00 55.69 163 ASN A CA 1
ATOM 1341 C C . ASN A 1 163 ? 13.586 -1.988 4.656 1.00 55.69 163 ASN A C 1
ATOM 1343 O O . ASN A 1 163 ? 13.549 -3.203 4.764 1.00 55.69 163 ASN A O 1
ATOM 1347 N N . PHE A 1 164 ? 14.651 -1.328 4.196 1.00 54.34 164 PHE A N 1
ATOM 1348 C CA . PHE A 1 164 ? 15.906 -2.017 3.883 1.00 54.34 164 PHE A CA 1
ATOM 1349 C C . PHE A 1 164 ? 16.839 -2.075 5.104 1.00 54.34 164 PHE A C 1
ATOM 1351 O O . PHE A 1 164 ? 16.678 -1.290 6.047 1.00 54.34 164 PHE A O 1
ATOM 1358 N N . VAL A 1 165 ? 17.795 -3.010 5.077 1.00 47.56 165 VAL A N 1
ATOM 1359 C CA . VAL A 1 165 ? 18.767 -3.277 6.154 1.00 47.56 165 VAL A CA 1
ATOM 1360 C C . VAL A 1 165 ? 19.431 -1.976 6.626 1.00 47.56 165 VAL A C 1
ATOM 1362 O O . VAL A 1 165 ? 19.775 -1.105 5.822 1.00 47.56 165 VAL A O 1
ATOM 1365 N N . GLY A 1 166 ? 19.563 -1.814 7.947 1.00 48.12 166 GLY A N 1
ATOM 1366 C CA . GLY A 1 166 ? 20.097 -0.596 8.568 1.00 48.12 166 GLY A CA 1
ATOM 1367 C C . GLY A 1 166 ? 19.118 0.585 8.598 1.00 48.12 166 GLY A C 1
ATOM 1368 O O . GLY A 1 166 ? 19.549 1.734 8.627 1.00 48.12 166 GLY A O 1
ATOM 1369 N N . SER A 1 167 ? 17.803 0.328 8.548 1.00 48.00 167 SER A N 1
ATOM 1370 C CA . SER A 1 167 ? 16.755 1.365 8.551 1.00 48.00 167 SER A CA 1
ATOM 1371 C C . SER A 1 167 ? 16.872 2.372 7.400 1.00 48.00 167 SER A C 1
ATOM 1373 O O . SER A 1 167 ? 16.416 3.511 7.507 1.00 48.00 167 SER A O 1
ATOM 1375 N N . ARG A 1 168 ? 17.447 1.952 6.265 1.00 50.84 168 ARG A N 1
ATOM 1376 C CA . ARG A 1 168 ? 17.540 2.794 5.068 1.00 50.84 168 ARG A CA 1
ATOM 1377 C C . ARG A 1 168 ? 16.141 2.991 4.472 1.00 50.84 168 ARG A C 1
ATOM 1379 O O . ARG A 1 168 ? 15.426 2.028 4.179 1.00 50.84 168 ARG A O 1
ATOM 1386 N N . HIS A 1 169 ? 15.753 4.254 4.306 1.00 53.22 169 HIS A N 1
ATOM 1387 C CA . HIS A 1 169 ? 14.567 4.656 3.555 1.00 53.22 169 HIS A CA 1
ATOM 1388 C C . HIS A 1 169 ? 14.944 4.913 2.096 1.00 53.22 169 HIS A C 1
ATOM 1390 O O . HIS A 1 169 ? 15.970 5.538 1.824 1.00 53.22 169 HIS A O 1
ATOM 1396 N N . PHE A 1 170 ? 14.099 4.453 1.174 1.00 47.59 170 PHE A N 1
ATOM 1397 C CA . PHE A 1 170 ? 14.264 4.666 -0.266 1.00 47.59 170 PHE A CA 1
ATOM 1398 C C . PHE A 1 170 ? 14.148 6.151 -0.635 1.00 47.59 170 PHE A C 1
ATOM 1400 O O . PHE A 1 170 ? 14.911 6.649 -1.457 1.00 47.59 170 PHE A O 1
ATOM 1407 N N . SER A 1 171 ? 13.303 6.895 0.086 1.00 43.31 171 SER A N 1
ATOM 1408 C CA . SER A 1 171 ? 13.299 8.354 0.075 1.00 43.31 171 SER A CA 1
ATOM 1409 C C . SER A 1 171 ? 13.939 8.903 1.357 1.00 43.31 171 SER A C 1
ATOM 1411 O O . SER A 1 171 ? 13.412 8.771 2.461 1.00 43.31 171 SER A O 1
ATOM 1413 N N . LYS A 1 172 ? 15.092 9.575 1.216 1.00 41.62 172 LYS A N 1
ATOM 1414 C CA . LYS A 1 172 ? 15.720 10.392 2.277 1.00 41.62 172 LYS A CA 1
ATOM 1415 C C . LYS A 1 172 ? 15.032 11.753 2.455 1.00 41.62 172 LYS A C 1
ATOM 1417 O O . LYS A 1 172 ? 15.663 12.709 2.900 1.00 41.62 172 LYS A O 1
ATOM 1422 N N . ALA A 1 173 ? 13.741 11.855 2.142 1.00 41.47 173 ALA A N 1
ATOM 1423 C CA . ALA A 1 173 ? 12.951 12.962 2.646 1.00 41.47 173 ALA A CA 1
ATOM 1424 C C . ALA A 1 173 ? 12.875 12.759 4.165 1.00 41.47 173 ALA A C 1
ATOM 1426 O O . ALA A 1 173 ? 12.090 11.941 4.659 1.00 41.47 173 ALA A O 1
ATOM 1427 N N . ARG A 1 174 ? 13.765 13.431 4.915 1.00 41.06 174 ARG A N 1
ATOM 1428 C CA . ARG A 1 174 ? 13.559 13.642 6.352 1.00 41.06 174 ARG A CA 1
ATOM 1429 C C . ARG A 1 174 ? 12.112 14.097 6.464 1.00 41.06 174 ARG A C 1
ATOM 1431 O O . ARG A 1 174 ? 11.751 15.068 5.805 1.00 41.06 174 ARG A O 1
ATOM 1438 N N . ALA A 1 175 ? 11.287 13.354 7.197 1.00 44.47 175 ALA A N 1
ATOM 1439 C CA . ALA A 1 175 ? 9.940 13.808 7.488 1.00 44.47 175 ALA A CA 1
ATOM 1440 C C . ALA A 1 175 ? 10.117 15.121 8.253 1.00 44.47 175 ALA A C 1
ATOM 1442 O O . ALA A 1 175 ? 10.501 15.116 9.422 1.00 44.47 175 ALA A O 1
ATOM 1443 N N . ARG A 1 176 ? 9.992 16.240 7.540 1.00 50.78 176 ARG A N 1
ATOM 1444 C CA . ARG A 1 176 ? 9.865 17.561 8.130 1.00 50.78 176 ARG A CA 1
ATOM 1445 C C . ARG A 1 176 ? 8.459 17.552 8.720 1.00 50.78 176 ARG A C 1
ATOM 1447 O O . ARG A 1 176 ? 7.505 17.736 7.977 1.00 50.78 176 ARG A O 1
ATOM 1454 N N . GLY A 1 177 ? 8.394 17.122 9.982 1.00 60.75 177 GLY A N 1
ATOM 1455 C CA . GLY A 1 177 ? 7.200 17.048 10.817 1.00 60.75 177 GLY A CA 1
ATOM 1456 C C . GLY A 1 177 ? 5.954 16.463 10.147 1.00 60.75 177 GLY A C 1
ATOM 1457 O O . GLY A 1 177 ? 6.025 15.574 9.294 1.00 60.75 177 GLY A O 1
ATOM 1458 N N . PHE A 1 178 ? 4.798 16.907 10.629 1.00 70.56 178 PHE A N 1
ATOM 1459 C CA . PHE A 1 178 ? 3.475 16.498 10.159 1.00 70.56 178 PHE A CA 1
ATOM 1460 C C . PHE A 1 178 ? 2.830 17.560 9.256 1.00 70.56 178 PHE A C 1
ATOM 1462 O O . PHE A 1 178 ? 1.692 17.394 8.832 1.00 70.56 178 PHE A O 1
ATOM 1469 N N . GLU A 1 179 ? 3.533 18.646 8.940 1.00 73.75 179 GLU A N 1
ATOM 1470 C CA . GLU A 1 179 ? 3.025 19.789 8.177 1.00 73.75 179 GLU A CA 1
ATOM 1471 C C . GLU A 1 179 ? 2.402 19.395 6.824 1.00 73.75 179 GLU A C 1
ATOM 1473 O O . GLU A 1 179 ? 1.324 19.906 6.521 1.00 73.75 179 GLU A O 1
ATOM 1478 N N . PRO A 1 180 ? 2.958 18.436 6.047 1.00 74.56 180 PRO A N 1
ATOM 1479 C CA . PRO A 1 180 ? 2.344 18.003 4.788 1.00 74.56 180 PRO A CA 1
ATOM 1480 C C . PRO A 1 180 ? 0.965 17.346 4.936 1.00 74.56 180 PRO A C 1
ATOM 1482 O O . PRO A 1 180 ? 0.284 17.133 3.937 1.00 74.56 180 PRO A O 1
ATOM 1485 N N . LEU A 1 181 ? 0.535 16.999 6.156 1.00 74.25 181 LEU A N 1
ATOM 1486 C CA . LEU A 1 181 ? -0.794 16.434 6.383 1.00 74.25 181 LEU A CA 1
ATOM 1487 C C . LEU A 1 181 ? -1.921 17.412 6.031 1.00 74.25 181 LEU A C 1
ATOM 1489 O O . LEU A 1 181 ? -3.012 16.946 5.718 1.00 74.25 181 LEU A O 1
ATOM 1493 N N . LYS A 1 182 ? -1.662 18.728 6.032 1.00 79.00 182 LYS A N 1
ATOM 1494 C CA . LYS A 1 182 ? -2.651 19.749 5.640 1.00 79.00 182 LYS A CA 1
ATOM 1495 C C . LYS A 1 182 ? -3.126 19.582 4.194 1.00 79.00 182 LYS A C 1
ATOM 1497 O O . LYS A 1 182 ? -4.279 19.844 3.888 1.00 79.00 182 LYS A O 1
ATOM 1502 N N . GLU A 1 183 ? -2.257 19.072 3.329 1.00 77.50 183 GLU A N 1
ATOM 1503 C CA . GLU A 1 183 ? -2.536 18.897 1.901 1.00 77.50 183 GLU A CA 1
ATOM 1504 C C . GLU A 1 183 ? -3.262 17.577 1.595 1.00 77.50 183 GLU A C 1
ATOM 1506 O O . GLU A 1 183 ? -3.619 17.294 0.448 1.00 77.50 183 GLU A O 1
ATOM 1511 N N . LEU A 1 184 ? -3.449 16.710 2.599 1.00 70.12 184 LEU A N 1
ATOM 1512 C CA . LEU A 1 184 ? -4.080 15.417 2.378 1.00 70.12 184 LEU A CA 1
ATOM 1513 C C . LEU A 1 184 ? -5.604 15.557 2.256 1.00 70.12 184 LEU A C 1
ATOM 1515 O O . LEU A 1 184 ? -6.244 16.205 3.085 1.00 70.12 184 LEU A O 1
ATOM 1519 N N . PRO A 1 185 ? -6.228 14.860 1.288 1.00 67.25 185 PRO A N 1
ATOM 1520 C CA . PRO A 1 185 ? -7.681 14.799 1.202 1.00 67.25 185 PRO A CA 1
ATOM 1521 C C . PRO A 1 185 ? -8.269 14.085 2.429 1.00 67.25 185 PRO A C 1
ATOM 1523 O O . PRO A 1 185 ? -7.567 13.367 3.142 1.00 67.25 185 PRO A O 1
ATOM 1526 N N . ARG A 1 186 ? -9.589 14.212 2.625 1.00 64.44 186 ARG A N 1
ATOM 1527 C CA . ARG A 1 186 ? -10.385 13.616 3.722 1.00 64.44 186 ARG A CA 1
ATOM 1528 C C . ARG A 1 186 ? -10.371 12.071 3.739 1.00 64.44 186 ARG A C 1
ATOM 1530 O O . ARG A 1 186 ? -11.383 11.420 3.495 1.00 64.44 186 ARG A O 1
ATOM 1537 N N . LYS A 1 187 ? -9.216 11.447 3.977 1.00 60.56 187 LYS A N 1
ATOM 1538 C CA . LYS A 1 187 ? -9.008 9.988 4.016 1.00 60.56 187 LYS A CA 1
ATOM 1539 C C . LYS A 1 187 ? -8.301 9.563 5.303 1.00 60.56 187 LYS A C 1
ATOM 1541 O O . LYS A 1 187 ? -7.794 10.399 6.046 1.00 60.56 187 LYS A O 1
ATOM 1546 N N . ARG A 1 188 ? -8.314 8.260 5.595 1.00 55.12 188 ARG A N 1
ATOM 1547 C CA . ARG A 1 188 ? -7.742 7.709 6.830 1.00 55.12 188 ARG A CA 1
ATOM 1548 C C . ARG A 1 188 ? -6.215 7.794 6.799 1.00 55.12 188 ARG A C 1
ATOM 1550 O O . ARG A 1 188 ? -5.593 7.259 5.882 1.00 55.12 188 ARG A O 1
ATOM 1557 N N . THR A 1 189 ? -5.625 8.442 7.799 1.00 56.28 189 THR A N 1
ATOM 1558 C CA . THR A 1 189 ? -4.168 8.615 7.935 1.00 56.28 189 THR A CA 1
ATOM 1559 C C . THR A 1 189 ? -3.655 7.826 9.131 1.00 56.28 189 THR A C 1
ATOM 1561 O O . THR A 1 189 ? -4.401 7.599 10.077 1.00 56.28 189 THR A O 1
ATOM 1564 N N . LEU A 1 190 ? -2.396 7.388 9.059 1.00 58.56 190 LEU A N 1
ATOM 1565 C CA . LEU A 1 190 ? -1.835 6.327 9.880 1.00 58.56 190 LEU A CA 1
ATOM 1566 C C . LEU A 1 190 ? -0.516 6.707 10.578 1.00 58.56 190 LEU A C 1
ATOM 1568 O O . LEU A 1 190 ? 0.402 7.171 9.904 1.00 58.56 190 LEU A O 1
ATOM 1572 N N . ILE A 1 191 ? -0.386 6.463 11.894 1.00 54.84 191 ILE A N 1
ATOM 1573 C CA . ILE A 1 191 ? 0.773 6.901 12.699 1.00 54.84 191 ILE A CA 1
ATOM 1574 C C . ILE A 1 191 ? 1.171 5.872 13.774 1.00 54.84 191 ILE A C 1
ATOM 1576 O O . ILE A 1 191 ? 0.505 5.784 14.796 1.00 54.84 191 ILE A O 1
ATOM 1580 N N . THR A 1 192 ? 2.305 5.184 13.598 1.00 55.75 192 THR A N 1
ATOM 1581 C CA . THR A 1 192 ? 3.203 4.713 14.688 1.00 55.75 192 THR A CA 1
ATOM 1582 C C . THR A 1 192 ? 4.642 4.609 14.160 1.00 55.75 192 THR A C 1
ATOM 1584 O O . THR A 1 192 ? 4.847 4.976 13.007 1.00 55.75 192 THR A O 1
ATOM 1587 N N . SER A 1 193 ? 5.639 4.159 14.941 1.00 54.12 193 SER A N 1
ATOM 1588 C CA . SER A 1 193 ? 7.049 3.999 14.537 1.00 54.12 193 SER A CA 1
ATOM 1589 C C . SER A 1 193 ? 7.427 2.533 14.215 1.00 54.12 193 SER A C 1
ATOM 1591 O O . SER A 1 193 ? 6.613 1.610 14.279 1.00 54.12 193 SER A O 1
ATOM 1593 N N . LYS A 1 194 ? 8.655 2.338 13.719 1.00 55.62 194 LYS A N 1
ATOM 1594 C CA . LYS A 1 194 ? 9.189 1.116 13.086 1.00 55.62 194 LYS A CA 1
ATOM 1595 C C . LYS A 1 194 ? 10.336 0.464 13.888 1.00 55.62 194 LYS A C 1
ATOM 1597 O O . LYS A 1 194 ? 10.835 -0.584 13.491 1.00 55.62 194 LYS A O 1
ATOM 1602 N N . PHE A 1 195 ? 10.784 1.077 14.982 1.00 61.59 195 PHE A N 1
ATOM 1603 C CA . PHE A 1 195 ? 11.903 0.567 15.790 1.00 61.59 195 PHE A CA 1
ATOM 1604 C C . PHE A 1 195 ? 11.478 -0.606 16.676 1.00 61.59 195 PHE A C 1
ATOM 1606 O O . PHE A 1 195 ? 10.296 -0.738 16.952 1.00 61.59 195 PHE A O 1
ATOM 1613 N N . SER A 1 196 ? 12.407 -1.472 17.092 1.00 59.69 196 SER A N 1
ATOM 1614 C CA . SER A 1 196 ? 12.122 -2.583 18.020 1.00 59.69 196 SER A CA 1
ATOM 1615 C C . SER A 1 196 ? 11.757 -2.093 19.419 1.00 59.69 196 SER A C 1
ATOM 1617 O O . SER A 1 196 ? 10.979 -2.743 20.108 1.00 59.69 196 SER A O 1
ATOM 1619 N N . GLU A 1 197 ? 12.284 -0.934 19.809 1.00 68.94 197 GLU A N 1
ATOM 1620 C CA . GLU A 1 197 ? 11.934 -0.257 21.051 1.00 68.94 197 GLU A CA 1
ATOM 1621 C C . GLU A 1 197 ? 10.436 0.059 21.096 1.00 68.94 197 GLU A C 1
ATOM 1623 O O . GLU A 1 197 ? 9.810 0.405 20.082 1.00 68.94 197 GLU A O 1
ATOM 1628 N N . MET A 1 198 ? 9.863 -0.113 22.285 1.00 78.00 198 MET A N 1
ATOM 1629 C CA . MET A 1 198 ? 8.465 0.189 22.552 1.00 78.00 198 MET A CA 1
ATOM 1630 C C . MET A 1 198 ? 8.297 1.693 22.724 1.00 78.00 198 MET A C 1
ATOM 1632 O O . MET A 1 198 ? 8.949 2.307 23.565 1.00 78.00 198 MET A O 1
ATOM 1636 N N . GLU A 1 199 ? 7.413 2.278 21.925 1.00 79.81 199 GLU A N 1
ATOM 1637 C CA . GLU A 1 199 ? 7.062 3.687 22.044 1.00 79.81 199 GLU A CA 1
ATOM 1638 C C . GLU A 1 199 ? 6.220 3.949 23.303 1.00 79.81 199 GLU A C 1
ATOM 1640 O O . GLU A 1 199 ? 5.414 3.112 23.719 1.00 79.81 199 GLU A O 1
ATOM 1645 N N . SER A 1 200 ? 6.362 5.141 23.886 1.00 86.50 200 SER A N 1
ATOM 1646 C CA . SER A 1 200 ? 5.483 5.587 24.969 1.00 86.50 200 SER A CA 1
ATOM 1647 C C . SER A 1 200 ? 4.069 5.828 24.441 1.00 86.50 200 SER A C 1
ATOM 1649 O O . SER A 1 200 ? 3.885 6.517 23.435 1.00 86.50 200 SER A O 1
ATOM 1651 N N . ILE A 1 201 ? 3.057 5.311 25.143 1.00 86.50 201 ILE A N 1
ATOM 1652 C CA . ILE A 1 201 ? 1.654 5.528 24.770 1.00 86.50 201 ILE A CA 1
ATOM 1653 C C . ILE A 1 201 ? 1.282 7.017 24.777 1.00 86.50 201 ILE A C 1
ATOM 1655 O O . ILE A 1 201 ? 0.574 7.475 23.883 1.00 86.50 201 ILE A O 1
ATOM 1659 N N . GLU A 1 202 ? 1.834 7.794 25.710 1.00 87.06 202 GLU A N 1
ATOM 1660 C CA . GLU A 1 202 ? 1.602 9.238 25.794 1.00 87.06 202 GLU A CA 1
ATOM 1661 C C . GLU A 1 202 ? 2.253 9.991 24.628 1.00 87.06 202 GLU A C 1
ATOM 1663 O O . GLU A 1 202 ? 1.649 10.896 24.048 1.00 87.06 202 GLU A O 1
ATOM 1668 N N . GLU A 1 203 ? 3.446 9.565 24.197 1.00 83.31 203 GLU A N 1
ATOM 1669 C CA . GLU A 1 203 ? 4.070 10.113 22.988 1.00 83.31 203 GLU A CA 1
ATOM 1670 C C . GLU A 1 203 ? 3.220 9.796 21.750 1.00 83.31 203 GLU A C 1
ATOM 1672 O O . GLU A 1 203 ? 2.969 10.669 20.916 1.00 83.31 203 GLU A O 1
ATOM 1677 N N . LEU A 1 204 ? 2.726 8.560 21.635 1.00 83.56 204 LEU A N 1
ATOM 1678 C CA . LEU A 1 204 ? 1.874 8.157 20.520 1.00 83.56 204 LEU A CA 1
ATOM 1679 C C . LEU A 1 204 ? 0.567 8.959 20.482 1.00 83.56 204 LEU A C 1
ATOM 1681 O O . LEU A 1 204 ? 0.213 9.473 19.418 1.00 83.56 204 LEU A O 1
ATOM 1685 N N . LYS A 1 205 ? -0.111 9.143 21.621 1.00 85.94 205 LYS A N 1
ATOM 1686 C CA . LYS A 1 205 ? -1.307 9.997 21.722 1.00 85.94 205 LYS A CA 1
ATOM 1687 C C . LYS A 1 205 ? -1.017 11.422 21.281 1.00 85.94 205 LYS A C 1
ATOM 1689 O O . LYS A 1 205 ? -1.781 11.982 20.496 1.00 85.94 205 LYS A O 1
ATOM 1694 N N . MET A 1 206 ? 0.076 12.013 21.762 1.00 85.31 206 MET A N 1
ATOM 1695 C CA . MET A 1 206 ? 0.475 13.370 21.393 1.00 85.31 206 MET A CA 1
ATOM 1696 C C . MET A 1 206 ? 0.690 13.492 19.880 1.00 85.31 206 MET A C 1
ATOM 1698 O O . MET A 1 206 ? 0.162 14.410 19.254 1.00 85.31 206 MET A O 1
ATOM 1702 N N . ARG A 1 207 ? 1.380 12.525 19.267 1.00 82.56 207 ARG A N 1
ATOM 1703 C CA . ARG A 1 207 ? 1.626 12.500 17.816 1.00 82.56 207 ARG A CA 1
ATOM 1704 C C . ARG A 1 207 ? 0.343 12.346 17.006 1.00 82.56 207 ARG A C 1
ATOM 1706 O O . ARG A 1 207 ? 0.177 13.042 16.006 1.00 82.56 207 ARG A O 1
ATOM 1713 N N . VAL A 1 208 ? -0.565 11.466 17.431 1.00 83.50 208 VAL A N 1
ATOM 1714 C CA . VAL A 1 208 ? -1.869 11.303 16.773 1.00 83.50 208 VAL A CA 1
ATOM 1715 C C . VAL A 1 208 ? -2.688 12.588 16.871 1.00 83.50 208 VAL A C 1
ATOM 1717 O O . VAL A 1 208 ? -3.223 13.049 15.865 1.00 83.50 208 VAL A O 1
ATOM 1720 N N . ASN A 1 209 ? -2.718 13.222 18.043 1.00 85.88 209 ASN A N 1
ATOM 1721 C CA . ASN A 1 209 ? -3.416 14.488 18.248 1.00 85.88 209 ASN A CA 1
ATOM 1722 C C . ASN A 1 209 ? -2.833 15.635 17.410 1.00 85.88 209 ASN A C 1
ATOM 1724 O O . ASN A 1 209 ? -3.599 16.422 16.853 1.00 85.88 209 ASN A O 1
ATOM 1728 N N . GLN A 1 210 ? -1.505 15.725 17.301 1.00 85.69 210 GLN A N 1
ATOM 1729 C CA . GLN A 1 210 ? -0.830 16.720 16.464 1.00 85.69 210 GLN A CA 1
ATOM 1730 C C . GLN A 1 210 ? -1.205 16.538 14.990 1.00 85.69 210 GLN A C 1
ATOM 1732 O O . GLN A 1 210 ? -1.577 17.494 14.312 1.00 85.69 210 GLN A O 1
ATOM 1737 N N . ALA A 1 211 ? -1.157 15.300 14.501 1.00 83.00 211 ALA A N 1
ATOM 1738 C CA . ALA A 1 211 ? -1.537 14.989 13.134 1.00 83.00 211 ALA A CA 1
ATOM 1739 C C . ALA A 1 211 ? -3.023 15.246 12.855 1.00 83.00 211 ALA A C 1
ATOM 1741 O O . ALA A 1 211 ? -3.357 15.779 11.799 1.00 83.00 211 ALA A O 1
ATOM 1742 N N . ALA A 1 212 ? -3.907 14.915 13.801 1.00 85.12 212 ALA A N 1
ATOM 1743 C CA . ALA A 1 212 ? -5.329 15.223 13.701 1.00 85.12 212 ALA A CA 1
ATOM 1744 C C . ALA A 1 212 ? -5.580 16.737 13.633 1.00 85.12 212 ALA A C 1
ATOM 1746 O O . ALA A 1 212 ? -6.405 17.173 12.842 1.00 85.12 212 ALA A O 1
ATOM 1747 N N . GLY A 1 213 ? -4.841 17.547 14.398 1.00 86.75 213 GLY A N 1
ATOM 1748 C CA . GLY A 1 213 ? -4.936 19.009 14.327 1.00 86.75 213 GLY A CA 1
ATOM 1749 C C . GLY A 1 213 ? -4.559 19.567 12.952 1.00 86.75 213 GLY A C 1
ATOM 1750 O O . GLY A 1 213 ? -5.282 20.390 12.403 1.00 86.75 213 GLY A O 1
ATOM 1751 N N . LEU A 1 214 ? -3.473 19.068 12.359 1.00 84.38 214 LEU A N 1
ATOM 1752 C CA . LEU A 1 214 ? -3.013 19.516 11.039 1.00 84.38 214 LEU A CA 1
ATOM 1753 C C . LEU A 1 214 ? -3.947 19.059 9.910 1.00 84.38 214 LEU A C 1
ATOM 1755 O O . LEU A 1 214 ? -4.207 19.807 8.973 1.00 84.38 214 LEU A O 1
ATOM 1759 N N . LEU A 1 215 ? -4.491 17.845 10.013 1.00 82.94 215 LEU A N 1
ATOM 1760 C CA . LEU A 1 215 ? -5.509 17.348 9.086 1.00 82.94 215 LEU A CA 1
ATOM 1761 C C . LEU A 1 215 ? -6.806 18.160 9.180 1.00 82.94 215 LEU A C 1
ATOM 1763 O O . LEU A 1 215 ? -7.387 18.483 8.146 1.00 82.94 215 LEU A O 1
ATOM 1767 N N . ALA A 1 216 ? -7.245 18.488 10.396 1.00 87.00 216 ALA A N 1
ATOM 1768 C CA . ALA A 1 216 ? -8.415 19.325 10.645 1.00 87.00 216 ALA A CA 1
ATOM 1769 C C . ALA A 1 216 ? -8.234 20.713 10.011 1.00 87.00 216 ALA A C 1
ATOM 1771 O O . ALA A 1 216 ? -9.084 21.152 9.240 1.00 87.00 216 ALA A O 1
ATOM 1772 N N . GLU A 1 217 ? -7.075 21.339 10.240 1.00 88.25 217 GLU A N 1
ATOM 1773 C CA . GLU A 1 217 ? -6.718 22.640 9.666 1.00 88.25 217 GLU A CA 1
ATOM 1774 C C . GLU A 1 217 ? -6.766 22.632 8.132 1.00 88.25 217 GLU A C 1
ATOM 1776 O O . GLU A 1 217 ? -7.433 23.472 7.534 1.00 88.25 217 GLU A O 1
ATOM 1781 N N . GLY A 1 218 ? -6.107 21.665 7.487 1.00 84.12 218 GLY A N 1
ATOM 1782 C CA . GLY A 1 218 ? -6.040 21.606 6.024 1.00 84.12 218 GLY A CA 1
ATOM 1783 C C . GLY A 1 218 ? -7.360 21.244 5.336 1.00 84.12 218 GLY A C 1
ATOM 1784 O O . GLY A 1 218 ? -7.605 21.641 4.200 1.00 84.12 218 GLY A O 1
ATOM 1785 N N . SER A 1 219 ? -8.240 20.509 6.021 1.00 83.62 219 SER A N 1
ATOM 1786 C CA . SER A 1 219 ? -9.515 20.039 5.455 1.00 83.62 219 SER A CA 1
ATOM 1787 C C . SER A 1 219 ? -10.742 20.871 5.851 1.00 83.62 219 SER A C 1
ATOM 1789 O O . SER A 1 219 ? -11.842 20.607 5.339 1.00 83.62 219 SER A O 1
ATOM 1791 N N . GLY A 1 220 ? -10.560 21.855 6.742 1.00 86.38 220 GLY A N 1
ATOM 1792 C CA . GLY A 1 220 ? -11.631 22.663 7.329 1.00 86.38 220 GLY A CA 1
ATOM 1793 C C . GLY A 1 220 ? -12.571 21.873 8.247 1.00 86.38 220 GLY A C 1
ATOM 1794 O O . GLY A 1 220 ? -13.712 22.285 8.439 1.00 86.38 220 GLY A O 1
ATOM 1795 N N . GLU A 1 221 ? -12.131 20.721 8.757 1.00 87.94 221 GLU A N 1
ATOM 1796 C CA . GLU A 1 221 ? -12.899 19.860 9.665 1.00 87.94 221 GLU A CA 1
ATOM 1797 C C . GLU A 1 221 ? -12.599 20.212 11.127 1.00 87.94 221 GLU A C 1
ATOM 1799 O O . GLU A 1 221 ? -11.549 20.759 11.465 1.00 87.94 221 GLU A O 1
ATOM 1804 N N . THR A 1 222 ? -13.493 19.836 12.035 1.00 89.56 222 THR A N 1
ATOM 1805 C CA . THR A 1 222 ? -13.170 19.815 13.461 1.00 89.56 222 THR A CA 1
ATOM 1806 C C . THR A 1 222 ? -12.167 18.700 13.767 1.00 89.56 222 THR A C 1
ATOM 1808 O O . THR A 1 222 ? -12.052 17.687 13.062 1.00 89.56 222 THR A O 1
ATOM 1811 N N . LYS A 1 223 ? -11.458 18.839 14.891 1.00 84.44 223 LYS A N 1
ATOM 1812 C CA . LYS A 1 223 ? -10.568 17.782 15.384 1.00 84.44 223 LYS A CA 1
ATOM 1813 C C . LYS A 1 223 ? -11.324 16.466 15.610 1.00 84.44 223 LYS A C 1
ATOM 1815 O O . LYS A 1 223 ? -10.783 15.410 15.303 1.00 84.44 223 LYS A O 1
ATOM 1820 N N . GLN A 1 224 ? -12.571 16.517 16.085 1.00 84.00 224 GLN A N 1
ATOM 1821 C CA . GLN A 1 224 ? -13.375 15.317 16.333 1.00 84.00 224 GLN A CA 1
ATOM 1822 C C . GLN A 1 224 ? -13.771 14.600 15.035 1.00 84.00 224 GLN A C 1
ATOM 1824 O O . GLN A 1 224 ? -13.632 13.383 14.942 1.00 84.00 224 GLN A O 1
ATOM 1829 N N . GLU A 1 225 ? -14.208 15.339 14.013 1.00 85.00 225 GLU A N 1
ATOM 1830 C CA . GLU A 1 225 ? -14.502 14.770 12.689 1.00 85.00 225 GLU A CA 1
ATOM 1831 C C . GLU A 1 225 ? -13.260 14.115 12.078 1.00 85.00 225 GLU A C 1
ATOM 1833 O O . GLU A 1 225 ? -13.332 13.011 11.534 1.00 85.00 225 GLU A O 1
ATOM 1838 N N . THR A 1 226 ? -12.098 14.748 12.252 1.00 83.69 226 THR A N 1
ATOM 1839 C CA . THR A 1 226 ? -10.817 14.187 11.818 1.00 83.69 226 THR A CA 1
ATOM 1840 C C . THR A 1 226 ? -10.467 12.905 12.576 1.00 83.69 226 THR A C 1
ATOM 1842 O O . THR A 1 226 ? -10.054 11.922 11.957 1.00 83.69 226 THR A O 1
ATOM 1845 N N . MET A 1 227 ? -10.657 12.883 13.898 1.00 83.12 227 MET A N 1
ATOM 1846 C CA . MET A 1 227 ? -10.415 11.698 14.728 1.00 83.12 227 MET A CA 1
ATOM 1847 C C . MET A 1 227 ? -11.315 10.523 14.324 1.00 83.12 227 MET A C 1
ATOM 1849 O O . MET A 1 227 ? -10.819 9.408 14.204 1.00 83.12 227 MET A O 1
ATOM 1853 N N . ASN A 1 228 ? -12.584 10.773 13.983 1.00 80.75 228 ASN A N 1
ATOM 1854 C CA . ASN A 1 228 ? -13.529 9.740 13.530 1.00 80.75 228 ASN A CA 1
ATOM 1855 C C . ASN A 1 228 ? -13.125 9.054 12.211 1.00 80.75 228 ASN A C 1
ATOM 1857 O O . ASN A 1 228 ? -13.614 7.967 11.894 1.00 80.75 228 ASN A O 1
ATOM 1861 N N . ARG A 1 229 ? -12.249 9.675 11.410 1.00 77.12 229 ARG A N 1
ATOM 1862 C CA . ARG A 1 229 ? -11.706 9.069 10.184 1.00 77.12 229 ARG A CA 1
ATOM 1863 C C . ARG A 1 229 ? -10.247 8.638 10.309 1.00 77.12 229 ARG A C 1
ATOM 1865 O O . ARG A 1 229 ? -9.719 8.080 9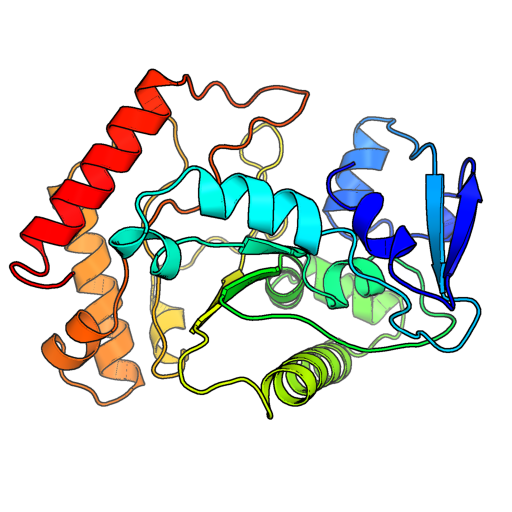.350 1.00 77.12 229 ARG A O 1
ATOM 1872 N N . LEU A 1 230 ? -9.571 8.892 11.424 1.00 77.75 230 LEU A N 1
ATOM 1873 C CA . LEU A 1 230 ? -8.164 8.535 11.599 1.00 77.75 230 LEU A CA 1
ATOM 1874 C C . LEU A 1 230 ? -8.035 7.057 12.001 1.00 77.75 230 LEU A C 1
ATOM 1876 O O . LEU A 1 230 ? -8.895 6.514 12.682 1.00 77.75 230 LEU A O 1
ATOM 1880 N N . GLY A 1 231 ? -6.978 6.378 11.548 1.00 76.56 231 GLY A N 1
ATOM 1881 C CA . GLY A 1 231 ? -6.719 4.986 11.924 1.00 76.56 231 GLY A CA 1
ATOM 1882 C C . GLY A 1 231 ? -5.296 4.805 12.435 1.00 76.56 231 GLY A C 1
ATOM 1883 O O . GLY A 1 231 ? -4.360 5.346 11.859 1.00 76.56 231 GLY A O 1
ATOM 1884 N N . VAL A 1 232 ? -5.095 4.001 13.477 1.00 76.50 232 VAL A N 1
ATOM 1885 C CA . VAL A 1 232 ? -3.759 3.695 14.019 1.00 76.50 232 VAL A CA 1
ATOM 1886 C C . VAL A 1 232 ? -3.344 2.262 13.669 1.00 76.50 232 VAL A C 1
ATOM 1888 O O . VAL A 1 232 ? -4.136 1.333 13.725 1.00 76.50 232 VAL A O 1
ATOM 1891 N N . ASN A 1 233 ? -2.109 2.084 13.209 1.00 72.62 233 ASN A N 1
ATOM 1892 C CA . ASN A 1 233 ? -1.496 0.830 12.742 1.00 72.62 233 ASN A CA 1
ATOM 1893 C C . ASN A 1 233 ? 0.047 1.001 12.752 1.00 72.62 233 ASN A C 1
ATOM 1895 O O . ASN A 1 233 ? 0.554 2.126 12.725 1.00 72.62 233 ASN A O 1
ATOM 1899 N N . PRO A 1 234 ? 0.812 -0.098 12.686 1.00 71.25 234 PRO A N 1
ATOM 1900 C CA . PRO A 1 234 ? 2.258 -0.050 12.491 1.00 71.25 234 PRO A CA 1
ATOM 1901 C C . PRO A 1 234 ? 2.703 0.717 11.229 1.00 71.25 234 PRO A C 1
ATOM 1903 O O . PRO A 1 234 ? 2.113 0.561 10.157 1.00 71.25 234 PRO A O 1
ATOM 1906 N N . GLN A 1 235 ? 3.803 1.478 11.323 1.00 62.38 235 GLN A N 1
ATOM 1907 C CA . GLN A 1 235 ? 4.388 2.263 10.217 1.00 62.38 235 GLN A CA 1
ATOM 1908 C C . GLN A 1 235 ? 4.775 1.418 8.987 1.00 62.38 235 GLN A C 1
ATOM 1910 O O . GLN A 1 235 ? 4.744 1.888 7.849 1.00 62.38 235 GLN A O 1
ATOM 1915 N N . CYS A 1 236 ? 5.169 0.161 9.204 1.00 65.19 236 CYS A N 1
ATOM 1916 C CA . CYS A 1 236 ? 5.458 -0.812 8.156 1.00 65.19 236 CYS A CA 1
ATOM 1917 C C . CYS A 1 236 ? 5.076 -2.222 8.630 1.00 65.19 236 CYS A C 1
ATOM 1919 O O . CYS A 1 236 ? 4.905 -2.465 9.822 1.00 65.19 236 CYS A O 1
ATOM 1921 N N . ARG A 1 237 ? 4.962 -3.171 7.694 1.00 62.78 237 ARG A N 1
ATOM 1922 C CA . ARG A 1 237 ? 4.763 -4.591 8.021 1.00 62.78 237 ARG A CA 1
ATOM 1923 C C . ARG A 1 237 ? 5.990 -5.121 8.773 1.00 62.78 237 ARG A C 1
ATOM 1925 O O . ARG A 1 237 ? 7.113 -4.824 8.374 1.00 62.78 237 ARG A O 1
ATOM 1932 N N . PHE A 1 238 ? 5.778 -5.986 9.764 1.00 64.75 238 PHE A N 1
ATOM 1933 C CA . PHE A 1 238 ? 6.836 -6.652 10.541 1.00 64.75 238 PHE A CA 1
ATOM 1934 C C . PHE A 1 238 ? 7.693 -7.661 9.749 1.00 64.75 238 PHE A C 1
ATOM 1936 O O . PHE A 1 238 ? 8.410 -8.460 10.339 1.00 64.75 238 PHE A O 1
ATOM 1943 N N . ALA A 1 239 ? 7.616 -7.665 8.414 1.00 56.19 239 ALA A N 1
ATOM 1944 C CA . ALA A 1 239 ? 8.368 -8.601 7.594 1.00 56.19 239 ALA A CA 1
ATOM 1945 C C . ALA A 1 239 ? 9.878 -8.368 7.773 1.00 56.19 239 ALA A C 1
ATOM 1947 O O . ALA A 1 239 ? 10.402 -7.280 7.494 1.00 56.19 239 ALA A O 1
ATOM 1948 N N . SER A 1 240 ? 10.565 -9.405 8.242 1.00 46.72 240 SER A N 1
ATOM 1949 C CA . SER A 1 240 ? 12.014 -9.529 8.192 1.00 46.72 240 SER A CA 1
ATOM 1950 C C . SER A 1 240 ? 12.455 -9.627 6.731 1.00 46.72 240 SER A C 1
ATOM 1952 O O . SER A 1 240 ? 11.858 -10.349 5.933 1.00 46.72 240 SER A O 1
ATOM 1954 N N . HIS A 1 241 ? 13.468 -8.846 6.349 1.00 45.56 241 HIS A N 1
ATOM 1955 C CA . HIS A 1 241 ? 14.223 -9.164 5.136 1.00 45.56 241 HIS A CA 1
ATOM 1956 C C . HIS A 1 241 ? 15.012 -10.456 5.378 1.00 45.56 241 HIS A C 1
ATOM 1958 O O . HIS A 1 241 ? 15.242 -10.827 6.532 1.00 45.56 241 HIS A O 1
ATOM 1964 N N . SER A 1 242 ? 15.436 -11.112 4.296 1.00 40.59 242 SER A N 1
ATOM 1965 C CA . SER A 1 242 ? 16.362 -12.255 4.319 1.00 40.59 242 SER A CA 1
ATOM 1966 C C . SER A 1 242 ? 17.625 -11.988 5.145 1.00 40.59 242 SER A C 1
ATOM 1968 O O . SER A 1 242 ? 18.173 -12.923 5.712 1.00 40.59 242 SER A O 1
ATOM 1970 N N . ASP A 1 243 ? 18.001 -10.715 5.299 1.00 47.09 243 ASP A N 1
ATOM 1971 C CA . ASP A 1 243 ? 19.177 -10.269 6.055 1.00 47.09 243 ASP A CA 1
ATOM 1972 C C . ASP A 1 243 ? 18.841 -9.734 7.465 1.00 47.09 243 ASP A C 1
ATOM 1974 O O . ASP A 1 243 ? 19.656 -9.071 8.099 1.00 47.09 243 ASP A O 1
ATOM 1978 N N . GLY A 1 244 ? 17.632 -10.017 7.970 1.00 45.78 244 GLY A N 1
ATOM 1979 C CA . GLY A 1 244 ? 17.249 -9.793 9.365 1.00 45.78 244 GLY A CA 1
ATOM 1980 C C . GLY A 1 244 ? 16.675 -8.404 9.671 1.00 45.78 244 GLY A C 1
ATOM 1981 O O . GLY A 1 244 ? 17.380 -7.404 9.740 1.00 45.78 244 GLY A O 1
ATOM 1982 N N . ASN A 1 245 ? 15.376 -8.353 9.984 1.00 50.88 245 ASN A N 1
ATOM 1983 C CA . ASN A 1 245 ? 14.929 -7.445 11.045 1.00 50.88 245 ASN A CA 1
ATOM 1984 C C . ASN A 1 245 ? 14.891 -8.257 12.340 1.00 50.88 245 ASN A C 1
ATOM 1986 O O . ASN A 1 245 ? 14.323 -9.347 12.355 1.00 50.88 245 ASN A O 1
ATOM 1990 N N . VAL A 1 246 ? 15.448 -7.713 13.421 1.00 57.72 246 VAL A N 1
ATOM 1991 C CA . VAL A 1 246 ? 15.546 -8.354 14.748 1.00 57.72 246 VAL A CA 1
ATOM 1992 C C . VAL A 1 246 ? 14.226 -8.237 15.532 1.00 57.72 246 VAL A C 1
ATOM 1994 O O . VAL A 1 246 ? 14.227 -8.068 16.743 1.00 57.72 246 VAL A O 1
ATOM 1997 N N . VAL A 1 247 ? 13.074 -8.255 14.855 1.00 64.75 247 VAL A N 1
ATOM 1998 C CA . VAL A 1 247 ? 11.772 -8.148 15.533 1.00 64.75 247 VAL A CA 1
ATOM 1999 C C . VAL A 1 247 ? 11.288 -9.559 15.836 1.00 64.75 247 VAL A C 1
ATOM 2001 O O . VAL A 1 247 ? 10.909 -10.302 14.927 1.00 64.75 247 VAL A O 1
ATOM 2004 N N . LYS A 1 248 ? 11.327 -9.952 17.112 1.00 76.06 248 LYS A N 1
ATOM 2005 C CA . LYS A 1 248 ? 10.846 -11.265 17.548 1.00 76.06 248 LYS A CA 1
ATOM 2006 C C . LYS A 1 248 ? 9.322 -11.309 17.489 1.00 76.06 248 LYS A C 1
ATOM 2008 O O . LYS A 1 248 ? 8.638 -10.286 17.481 1.00 76.06 248 LYS A O 1
ATOM 2013 N N . LYS A 1 249 ? 8.764 -12.523 17.503 1.00 80.06 249 LYS A N 1
ATOM 2014 C CA . LYS A 1 249 ? 7.308 -12.729 17.589 1.00 80.06 249 LYS A CA 1
ATOM 2015 C C . LYS A 1 249 ? 6.692 -11.978 18.768 1.00 80.06 249 LYS A C 1
ATOM 2017 O O . LYS A 1 249 ? 5.630 -11.386 18.618 1.00 80.06 249 LYS A O 1
ATOM 2022 N N . GLU A 1 250 ? 7.367 -11.985 19.907 1.00 82.81 250 GLU A N 1
ATOM 2023 C CA . GLU A 1 250 ? 6.934 -11.271 21.104 1.00 82.81 250 GLU A CA 1
ATOM 2024 C C . GLU A 1 250 ? 6.883 -9.753 20.893 1.00 82.81 250 GLU A C 1
ATOM 2026 O O . GLU A 1 250 ? 5.854 -9.143 21.171 1.00 82.81 250 GLU A O 1
ATOM 2031 N N . ASP A 1 251 ? 7.916 -9.164 20.286 1.00 79.12 251 ASP A N 1
ATOM 2032 C CA . ASP A 1 251 ? 7.950 -7.733 19.956 1.00 79.12 251 ASP A CA 1
ATOM 2033 C C . ASP A 1 251 ? 6.805 -7.347 19.009 1.00 79.12 251 ASP A C 1
ATOM 2035 O O . ASP A 1 251 ? 6.141 -6.327 19.203 1.00 79.12 251 ASP A O 1
ATOM 2039 N N . MET A 1 252 ? 6.516 -8.192 18.007 1.00 79.56 252 MET A N 1
ATOM 2040 C CA . MET A 1 252 ? 5.365 -7.993 17.117 1.00 79.56 252 MET A CA 1
ATOM 2041 C C . MET A 1 252 ? 4.049 -7.985 17.900 1.00 79.56 252 MET A C 1
ATOM 2043 O O . MET A 1 252 ? 3.216 -7.101 17.697 1.00 79.56 252 MET A O 1
ATOM 2047 N N . MET A 1 253 ? 3.856 -8.952 18.802 1.00 83.69 253 MET A N 1
ATOM 2048 C CA . MET A 1 253 ? 2.641 -9.049 19.615 1.00 83.69 253 MET A CA 1
ATOM 2049 C C . MET A 1 253 ? 2.499 -7.860 20.566 1.00 83.69 253 MET A C 1
ATOM 2051 O O . MET A 1 253 ? 1.407 -7.309 20.686 1.00 83.69 253 MET A O 1
ATOM 2055 N N . ASN A 1 254 ? 3.586 -7.433 21.205 1.00 85.25 254 ASN A N 1
ATOM 2056 C CA . ASN A 1 254 ? 3.589 -6.293 22.119 1.00 85.25 254 ASN A CA 1
ATOM 2057 C C . ASN A 1 254 ? 3.280 -4.986 21.386 1.00 85.25 254 ASN A C 1
ATOM 2059 O O . ASN A 1 254 ? 2.467 -4.197 21.865 1.00 85.25 254 ASN A O 1
ATOM 2063 N N . LYS A 1 255 ? 3.818 -4.793 20.178 1.00 82.50 255 LYS A N 1
ATOM 2064 C CA . LYS A 1 255 ? 3.460 -3.641 19.341 1.00 82.50 255 LYS A CA 1
ATOM 2065 C C . LYS A 1 255 ? 2.007 -3.669 18.894 1.00 82.50 255 LYS A C 1
ATOM 2067 O O . LYS A 1 255 ? 1.349 -2.638 18.937 1.00 82.50 255 LYS A O 1
ATOM 2072 N N . LEU A 1 256 ? 1.480 -4.826 18.495 1.00 84.00 256 LEU A N 1
ATOM 2073 C CA . LEU A 1 256 ? 0.062 -4.944 18.142 1.00 84.00 256 LEU A CA 1
ATOM 2074 C C . LEU A 1 256 ? -0.849 -4.621 19.333 1.00 84.00 256 LEU A C 1
ATOM 2076 O O . LEU A 1 256 ? -1.832 -3.904 19.158 1.00 84.00 256 LEU A O 1
ATOM 2080 N N . LYS A 1 257 ? -0.492 -5.080 20.540 1.00 87.50 257 LYS A N 1
ATOM 2081 C CA . LYS A 1 257 ? -1.191 -4.703 21.776 1.00 87.50 257 LYS A CA 1
ATOM 2082 C C . LYS A 1 257 ? -1.128 -3.196 22.013 1.00 87.50 257 LYS A C 1
ATOM 2084 O O . LYS A 1 257 ? -2.172 -2.603 22.230 1.00 87.50 257 LYS A O 1
ATOM 2089 N N . LEU A 1 258 ? 0.046 -2.573 21.884 1.00 86.75 258 LEU A N 1
ATOM 2090 C CA . LEU A 1 258 ? 0.202 -1.122 22.041 1.00 86.75 258 LEU A CA 1
ATOM 2091 C C . LEU A 1 258 ? -0.675 -0.333 21.061 1.00 86.75 258 LEU A C 1
ATOM 2093 O O . LEU A 1 258 ? -1.326 0.623 21.467 1.00 86.75 258 LEU A O 1
ATOM 2097 N N . VAL A 1 259 ? -0.736 -0.747 19.790 1.00 84.19 259 VAL A N 1
ATOM 2098 C CA . VAL A 1 259 ? -1.634 -0.125 18.802 1.00 84.19 259 VAL A CA 1
ATOM 2099 C C . VAL A 1 259 ? -3.097 -0.278 19.210 1.00 84.19 259 VAL A C 1
ATOM 2101 O O . VAL A 1 259 ? -3.851 0.686 19.111 1.00 84.19 259 VAL A O 1
ATOM 2104 N N . SER A 1 260 ? -3.494 -1.462 19.679 1.00 86.00 260 SER A N 1
ATOM 2105 C CA . SER A 1 260 ? -4.860 -1.706 20.148 1.00 86.00 260 SER A CA 1
ATOM 2106 C C . SER A 1 260 ? -5.204 -0.848 21.365 1.00 86.00 260 SER A C 1
ATOM 2108 O O . SER A 1 260 ? -6.272 -0.247 21.393 1.00 86.00 260 SER A O 1
ATOM 2110 N N . THR A 1 261 ? -4.307 -0.757 22.349 1.00 88.81 261 THR A N 1
ATOM 2111 C CA . THR A 1 261 ? -4.490 0.089 23.534 1.00 88.81 261 THR A CA 1
ATOM 2112 C C . THR A 1 261 ? -4.608 1.556 23.135 1.00 88.81 261 THR A C 1
ATOM 2114 O O . THR A 1 261 ? -5.547 2.226 23.547 1.00 88.81 261 THR A O 1
ATOM 2117 N N . LEU A 1 262 ? -3.720 2.040 22.261 1.00 87.50 262 LEU A N 1
ATOM 2118 C CA . LEU A 1 262 ? -3.773 3.406 21.743 1.00 87.50 262 LEU A CA 1
ATOM 2119 C C . LEU A 1 262 ? -5.104 3.705 21.037 1.00 87.50 262 LEU A C 1
ATOM 2121 O O . LEU A 1 262 ? -5.673 4.771 21.252 1.00 87.50 262 LEU A O 1
ATOM 2125 N N . ALA A 1 263 ? -5.590 2.787 20.196 1.00 84.62 263 ALA A N 1
ATOM 2126 C CA . ALA A 1 263 ? -6.867 2.945 19.503 1.00 84.62 263 ALA A CA 1
ATOM 2127 C C . ALA A 1 263 ? -8.028 3.081 20.499 1.00 84.62 263 ALA A C 1
ATOM 2129 O O . ALA A 1 263 ? -8.800 4.033 20.406 1.00 84.62 263 ALA A O 1
ATOM 2130 N N . ASN A 1 264 ? -8.089 2.180 21.484 1.00 86.31 264 ASN A N 1
ATOM 2131 C CA . ASN A 1 264 ? -9.138 2.163 22.502 1.00 86.31 264 ASN A CA 1
ATOM 2132 C C . ASN A 1 264 ? -9.122 3.419 23.386 1.00 86.31 264 ASN A C 1
ATOM 2134 O O . ASN A 1 264 ? -10.178 3.907 23.773 1.00 86.31 264 ASN A O 1
ATOM 2138 N N . GLU A 1 265 ? -7.940 3.952 23.706 1.00 88.56 265 GLU A N 1
ATOM 2139 C CA . GLU A 1 265 ? -7.816 5.158 24.532 1.00 88.56 265 GLU A CA 1
ATOM 2140 C C . GLU A 1 265 ? -8.126 6.453 23.767 1.00 88.56 265 GLU A C 1
ATOM 2142 O O . GLU A 1 265 ? -8.544 7.436 24.375 1.00 88.56 265 GLU A O 1
ATOM 2147 N N . LEU A 1 266 ? -7.921 6.483 22.445 1.00 83.62 266 LEU A N 1
ATOM 2148 C CA . LEU A 1 266 ? -8.224 7.652 21.611 1.00 83.62 266 LEU A CA 1
ATOM 2149 C C . LEU A 1 266 ? -9.684 7.702 21.153 1.00 83.62 266 LEU A C 1
ATOM 2151 O O . LEU A 1 266 ? -10.247 8.790 21.043 1.00 83.62 266 LEU A O 1
ATOM 2155 N N . CYS A 1 267 ? -10.269 6.541 20.862 1.00 76.69 267 CYS A N 1
ATOM 2156 C CA . CYS A 1 267 ? -11.626 6.396 20.348 1.00 76.69 267 CYS A CA 1
ATOM 2157 C C . CYS A 1 267 ? -12.334 5.248 21.087 1.00 76.69 267 CYS A C 1
ATOM 2159 O O . CYS A 1 267 ? -12.526 4.180 20.496 1.00 76.69 267 CYS A O 1
ATOM 2161 N N . PRO A 1 268 ? -12.712 5.435 22.366 1.00 67.19 268 PRO A N 1
ATOM 2162 C CA . PRO A 1 268 ? -13.553 4.462 23.049 1.00 67.19 268 PRO A CA 1
ATOM 2163 C C . PRO A 1 268 ? -14.838 4.258 22.230 1.00 67.19 268 PRO A C 1
ATOM 2165 O O . PRO A 1 268 ? -15.395 5.213 21.691 1.00 67.19 268 PRO A O 1
ATOM 2168 N N . ASP A 1 269 ? -15.258 3.002 22.083 1.00 66.38 269 ASP A N 1
ATOM 2169 C CA . ASP A 1 269 ? -16.494 2.582 21.401 1.00 66.38 269 ASP A CA 1
ATOM 2170 C C . ASP A 1 269 ? -16.493 2.583 19.855 1.00 66.38 269 ASP A C 1
ATOM 2172 O O . ASP A 1 269 ? -17.545 2.379 19.242 1.00 66.38 269 ASP A O 1
ATOM 2176 N N . GLN A 1 270 ? -15.336 2.738 19.194 1.00 61.09 270 GLN A N 1
ATOM 2177 C CA . GLN A 1 270 ? -15.216 2.508 17.743 1.00 61.09 270 GLN A CA 1
ATOM 2178 C C . GLN A 1 270 ? -14.662 1.102 17.421 1.00 61.09 270 GLN A C 1
ATOM 2180 O O . GLN A 1 270 ? -13.676 0.694 18.035 1.00 61.09 270 GLN A O 1
ATOM 2185 N N . PRO A 1 271 ? -15.283 0.355 16.480 1.00 50.06 271 PRO A N 1
ATOM 2186 C CA . PRO A 1 271 ? -14.862 -0.998 16.100 1.00 50.06 271 PRO A CA 1
ATOM 2187 C C . PRO A 1 271 ? -13.581 -1.049 15.253 1.00 50.06 271 PRO A C 1
ATOM 2189 O O . PRO A 1 271 ? -13.312 -0.090 14.488 1.00 50.06 271 PRO A O 1
#

InterPro domains:
  IPR038071 UROD/MetE-like superfamily [G3DSA:3.20.20.210] (1-111)
  IPR038071 UROD/MetE-like superfamily [G3DSA:3.20.20.210] (112-270)
  IPR038071 UROD/MetE-like superfamily [SSF51726] (46-267)